Protein AF-A0A2S4VPS2-F1 (afdb_monomer)

pLDDT: mean 70.49, std 21.54, range [21.67, 96.06]

Sequence (322 aa):
MAGIQSSHPAHWEYIGEGAANLIAAYTRETQSLTHILSHLIDPKYLLEYTQVDLEDSIEWIKELAAHIEPHRPDSKRTGFSIDVHAKHAIIMDNLTYHPPHQEVISIEIKPKWANLPSRLELLDPITREIKKEYCRTCVYRAIRSKSNSKEYYTSANRFCALQLFDTSDHLRHALDRLVSEWQGSSSSSGGHVHNNLKIFHRGGVVDPSSVQIDPKLIDVMGQVLDQSNVLQTIKEIQSKLDPIDIEGLFKEFNQPPNTNKQEEDLFSSPIDLNELKDILPYLNGKEYIIIEPNPASSDPVFIIKLRLSIWISNLFIDYTNT

Mean predicted aligned error: 12.71 Å

InterPro domains:
  IPR009286 Inositol-pentakisphosphate 2-kinase [PF06090] (33-261)
  IPR009286 Inositol-pentakisphosphate 2-kinase [PTHR14456] (4-255)
  IPR043001 Inositol-pentakisphosphate 2-kinase, N-terminal lobe [G3DSA:3.30.200.110] (2-32)
  IPR043001 Inositol-pentakisphosphate 2-kinase, N-terminal lobe [G3DSA:3.30.200.110] (33-104)

Secondary structure (DSSP, 8-state):
---GGGS-GGG-EEEEE-SS-EEEE-SS-------SGGGTS-GGGSPPEEEEE-TT-HHHHHHHHHHHGGGS-HHHHTT----TT-SEEEEE--TT---TT---EEEEE--------S-GGGS-HHHHHHHTTS-HHHHHHHHHHTTS-STTTT-TTS--HHHHTS-HHHHHHHHHHHHHHHHHTTSSS-----TTEEEEETTEEPPTTT----HHHHHHHHHHHHHH-HHHHHHHHHHHH-SSHHHHHHHHHTSPPPSSTTTTTTTTSPPPHHHHHHHHHHHHT------PPP------------------TTS-------

Nearest PDB structures (foldseek):
  4axe-assembly1_A  TM=7.245E-01  e=2.291E-09  Arabidopsis thaliana
  6fl3-assembly1_A  TM=6.801E-01  e=1.208E-08  Arabidopsis thaliana
  6fl3-assembly2_B  TM=6.713E-01  e=2.932E-08  Arabidopsis thaliana
  4axf-assembly1_A  TM=6.980E-01  e=1.635E-07  Arabidopsis thaliana
  4aqk-assembly1_A  TM=7.016E-01  e=1.546E-07  Arabidopsis thaliana

Structure (mmCIF, N/CA/C/O backbone):
data_AF-A0A2S4VPS2-F1
#
_entry.id   AF-A0A2S4VPS2-F1
#
loop_
_atom_site.group_PDB
_atom_site.id
_atom_site.type_symbol
_atom_site.label_atom_id
_atom_site.label_alt_id
_atom_site.label_comp_id
_atom_site.label_asym_id
_atom_site.label_entity_id
_atom_site.label_seq_id
_atom_site.pdbx_PDB_ins_code
_atom_site.Cartn_x
_atom_site.Cartn_y
_atom_site.Cartn_z
_atom_site.occupancy
_atom_site.B_iso_or_equiv
_atom_site.auth_seq_id
_atom_site.auth_comp_id
_atom_site.auth_asym_id
_atom_site.auth_atom_id
_atom_site.pdbx_PDB_model_num
ATOM 1 N N . MET A 1 1 ? 29.730 -12.810 -6.908 1.00 32.47 1 MET A N 1
ATOM 2 C CA . MET A 1 1 ? 28.534 -11.955 -7.031 1.00 32.47 1 MET A CA 1
ATOM 3 C C . MET A 1 1 ? 28.753 -11.042 -8.223 1.00 32.47 1 MET A C 1
ATOM 5 O O . MET A 1 1 ? 29.719 -10.296 -8.203 1.00 32.47 1 MET A O 1
ATOM 9 N N . ALA A 1 2 ? 27.963 -11.168 -9.291 1.00 34.22 2 ALA A N 1
ATOM 10 C CA . ALA A 1 2 ? 28.020 -10.213 -10.397 1.00 34.22 2 ALA A CA 1
ATOM 11 C C . ALA A 1 2 ? 27.275 -8.946 -9.951 1.00 34.22 2 ALA A C 1
ATOM 13 O O . ALA A 1 2 ? 26.080 -9.017 -9.677 1.00 34.22 2 ALA A O 1
ATOM 14 N N . GLY A 1 3 ? 27.989 -7.831 -9.790 1.00 47.66 3 GLY A N 1
ATOM 15 C CA . GLY A 1 3 ? 27.395 -6.552 -9.395 1.00 47.66 3 GLY A CA 1
ATOM 16 C C . GLY A 1 3 ? 26.412 -6.023 -10.445 1.00 47.66 3 GLY A C 1
ATOM 17 O O . GLY A 1 3 ? 26.491 -6.384 -11.627 1.00 47.66 3 GLY A O 1
ATOM 18 N N . ILE A 1 4 ? 25.505 -5.134 -10.021 1.00 54.28 4 ILE A N 1
ATOM 19 C CA . ILE A 1 4 ? 24.510 -4.467 -10.885 1.00 54.28 4 ILE A CA 1
ATOM 20 C C . ILE A 1 4 ? 25.150 -3.754 -12.092 1.00 54.28 4 ILE A C 1
ATOM 22 O O . ILE A 1 4 ? 24.520 -3.630 -13.140 1.00 54.28 4 ILE A O 1
ATOM 26 N N . GLN A 1 5 ? 26.435 -3.401 -11.980 1.00 49.78 5 GLN A N 1
ATOM 27 C CA . GLN A 1 5 ? 27.297 -2.837 -13.027 1.00 49.78 5 GLN A CA 1
ATOM 28 C C . GLN A 1 5 ? 27.376 -3.680 -14.306 1.00 49.78 5 GLN A C 1
ATOM 30 O O . GLN A 1 5 ? 27.710 -3.169 -15.369 1.00 49.78 5 GLN A O 1
ATOM 35 N N . SER A 1 6 ? 27.085 -4.981 -14.221 1.00 51.12 6 SER A N 1
ATOM 36 C CA . SER A 1 6 ? 27.021 -5.862 -15.393 1.00 51.12 6 SER A CA 1
ATOM 37 C C . SER A 1 6 ? 25.741 -5.683 -16.224 1.00 51.12 6 SER A C 1
ATOM 39 O O . SER A 1 6 ? 25.655 -6.201 -17.339 1.00 51.12 6 SER A O 1
ATOM 41 N N . SER A 1 7 ? 24.747 -4.957 -15.702 1.00 56.06 7 SER A N 1
ATOM 42 C CA . SER A 1 7 ? 23.522 -4.594 -16.414 1.00 56.06 7 SER A CA 1
ATOM 43 C C . SER A 1 7 ? 23.664 -3.226 -17.081 1.00 56.06 7 SER A C 1
ATOM 45 O O . SER A 1 7 ? 24.173 -2.284 -16.483 1.00 56.06 7 SER A O 1
ATOM 47 N N . HIS A 1 8 ? 23.205 -3.091 -18.323 1.00 63.28 8 HIS A N 1
ATOM 48 C CA . HIS A 1 8 ? 23.204 -1.803 -19.016 1.00 63.28 8 HIS A CA 1
ATOM 49 C C . HIS A 1 8 ? 21.989 -0.963 -18.567 1.00 63.28 8 HIS A C 1
ATOM 51 O O . HIS A 1 8 ? 20.891 -1.522 -18.519 1.00 63.28 8 HIS A O 1
ATOM 57 N N . PRO A 1 9 ? 22.115 0.353 -18.290 1.00 59.25 9 PRO A N 1
ATOM 58 C CA . PRO A 1 9 ? 20.990 1.200 -17.863 1.00 59.25 9 PRO A CA 1
ATOM 59 C C . PRO A 1 9 ? 19.780 1.165 -18.807 1.00 59.25 9 PRO A C 1
ATOM 61 O O . PRO A 1 9 ? 18.645 1.143 -18.354 1.00 59.25 9 PRO A O 1
ATOM 64 N N . ALA A 1 10 ? 20.014 1.052 -20.118 1.00 62.22 10 ALA A N 1
ATOM 65 C CA . ALA A 1 10 ? 18.953 0.906 -21.127 1.00 62.22 10 ALA A CA 1
ATOM 66 C C . ALA A 1 10 ? 18.122 -0.393 -21.019 1.00 62.22 10 ALA A C 1
ATOM 68 O O . ALA A 1 10 ? 17.172 -0.573 -21.772 1.00 62.22 10 ALA A O 1
ATOM 69 N N . HIS A 1 11 ? 18.491 -1.325 -20.137 1.00 53.66 11 HIS A N 1
ATOM 70 C CA . HIS A 1 11 ? 17.700 -2.524 -19.839 1.00 53.66 11 HIS A CA 1
ATOM 71 C C . HIS A 1 11 ? 16.706 -2.309 -18.686 1.00 53.66 11 HIS A C 1
ATOM 73 O O . HIS A 1 11 ? 16.046 -3.266 -18.278 1.00 53.66 11 HIS A O 1
ATOM 79 N N . TRP A 1 12 ? 16.644 -1.098 -18.127 1.00 61.12 12 TRP A N 1
ATOM 80 C CA . TRP A 1 12 ? 15.778 -0.744 -17.011 1.00 61.12 12 TRP A CA 1
ATOM 81 C C . TRP A 1 12 ? 14.691 0.223 -17.468 1.00 61.12 12 TRP A C 1
ATOM 83 O O . TRP A 1 12 ? 14.982 1.286 -18.013 1.00 61.12 12 TRP A O 1
ATOM 93 N N . GLU A 1 13 ? 13.435 -0.128 -17.208 1.00 62.97 13 GLU A N 1
ATOM 94 C CA . GLU A 1 13 ? 12.279 0.681 -17.603 1.00 62.97 13 GLU A CA 1
ATOM 95 C C . GLU A 1 13 ? 11.582 1.273 -16.377 1.00 62.97 13 GLU A C 1
ATOM 97 O O . GLU A 1 13 ? 11.391 0.595 -15.366 1.00 62.97 13 GLU A O 1
ATOM 102 N N . TYR A 1 14 ? 11.180 2.542 -16.457 1.00 67.62 14 TYR A N 1
ATOM 103 C CA . TYR A 1 14 ? 10.422 3.200 -15.393 1.00 67.62 14 TYR A CA 1
ATOM 104 C C . TYR A 1 14 ? 9.026 2.579 -15.241 1.00 67.62 14 TYR A C 1
ATOM 106 O O . TYR A 1 14 ? 8.266 2.515 -16.204 1.00 67.62 14 TYR A O 1
ATOM 114 N N . ILE A 1 15 ? 8.665 2.185 -14.015 1.00 66.94 15 ILE A N 1
ATOM 115 C CA . ILE A 1 15 ? 7.340 1.623 -13.693 1.00 66.94 15 ILE A CA 1
ATOM 116 C C . ILE A 1 15 ? 6.488 2.616 -12.896 1.00 66.94 15 ILE A C 1
ATOM 118 O O . ILE A 1 15 ? 5.277 2.728 -13.101 1.00 66.94 15 ILE A O 1
ATOM 122 N N . GLY A 1 16 ? 7.100 3.349 -11.964 1.00 57.00 16 GLY A N 1
ATOM 123 C CA . GLY A 1 16 ? 6.400 4.338 -11.153 1.00 57.00 16 GLY A CA 1
ATOM 124 C C . GLY A 1 16 ? 7.203 4.797 -9.944 1.00 57.00 16 GLY A C 1
ATOM 125 O O . GLY A 1 16 ? 8.232 4.224 -9.601 1.00 57.00 16 GLY A O 1
ATOM 126 N N . GLU A 1 17 ? 6.709 5.823 -9.254 1.00 53.66 17 GLU A N 1
ATOM 127 C CA . GLU A 1 17 ? 7.351 6.321 -8.036 1.00 53.66 17 GLU A CA 1
ATOM 128 C C . GLU A 1 17 ? 6.351 6.776 -6.963 1.00 53.66 17 GLU A C 1
ATOM 130 O O . GLU A 1 17 ? 5.265 7.303 -7.237 1.00 53.66 17 GLU A O 1
ATOM 135 N N . GLY A 1 18 ? 6.739 6.547 -5.708 1.00 57.06 18 GLY A N 1
ATOM 136 C CA . GLY A 1 18 ? 6.089 7.060 -4.510 1.00 57.06 18 GLY A CA 1
ATOM 137 C C . GLY A 1 18 ? 6.628 8.435 -4.114 1.00 57.06 18 GLY A C 1
ATOM 138 O O . GLY A 1 18 ? 7.097 9.207 -4.944 1.00 57.06 18 GLY A O 1
ATOM 139 N N . ALA A 1 19 ? 6.504 8.794 -2.836 1.00 45.44 19 ALA A N 1
ATOM 140 C CA . ALA A 1 19 ? 7.197 9.970 -2.294 1.00 45.44 19 ALA A CA 1
ATOM 141 C C . ALA A 1 19 ? 8.643 9.648 -1.879 1.00 45.44 19 ALA A C 1
ATOM 143 O O . ALA A 1 19 ? 9.482 10.533 -1.907 1.00 45.44 19 ALA A O 1
ATOM 144 N N . ALA A 1 20 ? 8.910 8.392 -1.511 1.00 40.78 20 ALA A N 1
ATOM 145 C CA . ALA A 1 20 ? 10.198 7.961 -0.972 1.00 40.78 20 ALA A CA 1
ATOM 146 C C . ALA A 1 20 ? 11.022 7.100 -1.943 1.00 40.78 20 ALA A C 1
ATOM 148 O O . ALA A 1 20 ? 12.232 7.038 -1.804 1.00 40.78 20 ALA A O 1
ATOM 149 N N . ASN A 1 21 ? 10.383 6.428 -2.908 1.00 57.19 21 ASN A N 1
ATOM 150 C CA . ASN A 1 21 ? 11.043 5.428 -3.752 1.00 57.19 21 ASN A CA 1
ATOM 151 C C . ASN A 1 21 ? 10.630 5.565 -5.217 1.00 57.19 21 ASN A C 1
ATOM 153 O O . ASN A 1 21 ? 9.452 5.805 -5.506 1.00 57.19 21 ASN A O 1
ATOM 157 N N . LEU A 1 22 ? 11.587 5.327 -6.113 1.00 74.69 22 LEU A N 1
ATOM 158 C CA . LEU A 1 22 ? 11.387 5.131 -7.546 1.00 74.69 22 LEU A CA 1
ATOM 159 C C . LEU A 1 22 ? 11.550 3.645 -7.876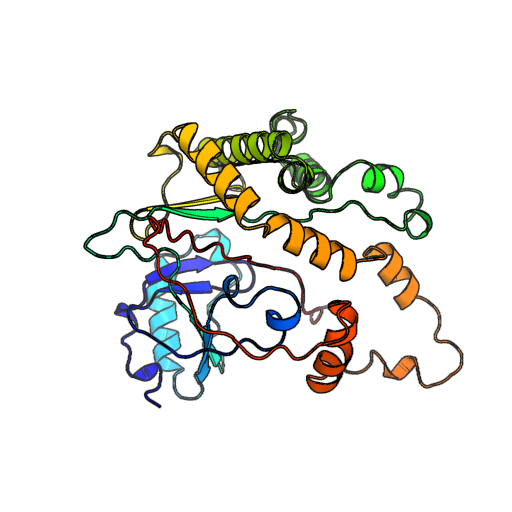 1.00 74.69 22 LEU A C 1
ATOM 161 O O . LEU A 1 22 ? 12.427 2.983 -7.329 1.00 74.69 22 LEU A O 1
ATOM 165 N N . ILE A 1 23 ? 10.694 3.124 -8.753 1.00 70.38 23 ILE A N 1
ATOM 166 C CA . ILE A 1 23 ? 10.692 1.721 -9.167 1.00 70.38 23 ILE A CA 1
ATOM 167 C C . ILE A 1 23 ? 11.002 1.651 -10.660 1.00 70.38 23 ILE A C 1
ATOM 169 O O . ILE A 1 23 ? 10.285 2.232 -11.482 1.00 70.38 23 ILE A O 1
ATOM 173 N N . ALA A 1 24 ? 12.044 0.894 -10.996 1.00 61.41 24 ALA A N 1
ATOM 174 C CA . ALA A 1 24 ? 12.383 0.508 -12.357 1.00 61.41 24 ALA A CA 1
ATOM 175 C C . ALA A 1 24 ? 12.392 -1.025 -12.473 1.00 61.41 24 ALA A C 1
ATOM 177 O O . ALA A 1 24 ? 12.770 -1.714 -11.525 1.00 61.41 24 ALA A O 1
ATOM 178 N N . ALA A 1 25 ? 11.950 -1.561 -13.609 1.00 57.72 25 ALA A N 1
ATOM 179 C CA . ALA A 1 25 ? 11.921 -2.998 -13.871 1.00 57.72 25 ALA A CA 1
ATOM 180 C C . ALA A 1 25 ? 13.155 -3.453 -14.655 1.00 57.72 25 ALA A C 1
ATOM 182 O O . ALA A 1 25 ? 13.597 -2.759 -15.565 1.00 57.72 25 ALA A O 1
ATOM 183 N N . TYR A 1 26 ? 13.647 -4.654 -14.336 1.00 54.25 26 TYR A N 1
ATOM 184 C CA . TYR A 1 26 ? 14.753 -5.343 -15.007 1.00 54.25 26 TYR A CA 1
ATOM 185 C C . TYR A 1 26 ? 14.375 -6.790 -15.338 1.00 54.25 26 TYR A C 1
ATOM 187 O O . TYR A 1 26 ? 13.520 -7.377 -14.679 1.00 54.25 26 TYR A O 1
ATOM 195 N N . THR A 1 27 ? 15.007 -7.391 -16.350 1.00 50.75 27 THR A N 1
ATOM 196 C CA . THR A 1 27 ? 14.570 -8.673 -16.937 1.00 50.75 27 THR A CA 1
ATOM 197 C C . THR A 1 27 ? 15.374 -9.913 -16.502 1.00 50.75 27 THR A C 1
ATOM 199 O O . THR A 1 27 ? 15.492 -10.850 -17.292 1.00 50.75 27 THR A O 1
ATOM 202 N N . ARG A 1 28 ? 15.961 -9.970 -15.293 1.00 42.94 28 ARG A N 1
ATOM 203 C CA . ARG A 1 28 ? 16.664 -11.181 -14.789 1.00 42.94 28 ARG A CA 1
ATOM 204 C C . ARG A 1 28 ? 16.480 -11.424 -13.282 1.00 42.94 28 ARG A C 1
ATOM 206 O O . ARG A 1 28 ? 16.242 -10.482 -12.538 1.00 42.94 28 ARG A O 1
ATOM 213 N N . GLU A 1 29 ? 16.619 -12.692 -12.875 1.00 38.78 29 GLU A N 1
ATOM 214 C CA . GLU A 1 29 ? 16.371 -13.226 -11.519 1.00 38.78 29 GLU A CA 1
ATOM 215 C C . GLU A 1 29 ? 17.431 -12.832 -10.470 1.00 38.78 29 GLU A C 1
ATOM 217 O O . GLU A 1 29 ? 18.622 -12.731 -10.782 1.00 38.78 29 GLU A O 1
ATOM 222 N N . THR A 1 30 ? 17.002 -12.678 -9.210 1.00 38.69 30 THR A N 1
ATOM 223 C CA . THR A 1 30 ? 17.832 -12.324 -8.038 1.00 38.69 30 THR A CA 1
ATOM 224 C C . THR A 1 30 ? 17.353 -13.041 -6.749 1.00 38.69 30 THR A C 1
ATOM 226 O O . THR A 1 30 ? 16.253 -13.582 -6.735 1.00 38.69 30 THR A O 1
ATOM 229 N N . GLN A 1 31 ? 18.168 -13.099 -5.674 1.00 34.41 31 GLN A N 1
ATOM 230 C CA . GLN A 1 31 ? 17.923 -13.877 -4.424 1.00 34.41 31 GLN A CA 1
ATOM 231 C C . GLN A 1 31 ? 17.615 -13.038 -3.157 1.00 34.41 31 GLN A C 1
ATOM 233 O O . GLN A 1 31 ? 18.247 -12.012 -2.933 1.00 34.41 31 GLN A O 1
ATOM 238 N N . SER A 1 32 ? 16.700 -13.496 -2.290 1.00 42.06 32 SER A N 1
ATOM 239 C CA . SER A 1 32 ? 15.933 -12.663 -1.335 1.00 42.06 32 SER A CA 1
ATOM 240 C C . SER A 1 32 ? 16.499 -12.428 0.090 1.00 42.06 32 SER A C 1
ATOM 242 O O . SER A 1 32 ? 17.147 -13.298 0.669 1.00 42.06 32 SER A O 1
ATOM 244 N N . LEU A 1 33 ? 16.125 -11.293 0.704 1.00 44.59 33 LEU A N 1
ATOM 245 C CA . LEU A 1 33 ? 16.120 -10.965 2.137 1.00 44.59 33 LEU A CA 1
ATOM 246 C C . LEU A 1 33 ? 14.682 -10.639 2.585 1.00 44.59 33 LEU A C 1
ATOM 248 O O . LEU A 1 33 ? 14.037 -9.765 2.014 1.00 44.59 33 LEU A O 1
ATOM 252 N N . THR A 1 34 ? 14.159 -11.281 3.638 1.00 53.25 34 THR A N 1
ATOM 253 C CA . THR A 1 34 ? 12.837 -10.926 4.209 1.00 53.25 34 THR A CA 1
ATOM 254 C C . THR A 1 34 ? 12.735 -11.295 5.697 1.00 53.25 34 THR A C 1
ATOM 256 O O . THR A 1 34 ? 12.172 -12.329 6.050 1.00 53.25 34 THR A O 1
ATOM 259 N N . HIS A 1 35 ? 13.290 -10.482 6.607 1.00 61.62 35 HIS A N 1
ATOM 260 C CA . HIS A 1 35 ? 13.454 -10.919 8.007 1.00 61.62 35 HIS A CA 1
ATOM 261 C C . HIS A 1 35 ? 12.401 -10.407 9.008 1.00 61.62 35 HIS A C 1
ATOM 263 O O . HIS A 1 35 ? 12.140 -11.093 9.983 1.00 61.62 35 HIS A O 1
ATOM 269 N N . ILE A 1 36 ? 11.782 -9.236 8.821 1.00 60.66 36 ILE A N 1
ATOM 270 C CA . ILE A 1 36 ? 10.856 -8.669 9.833 1.00 60.66 36 ILE A CA 1
ATOM 271 C C . ILE A 1 36 ? 9.396 -8.912 9.451 1.00 60.66 36 ILE A C 1
ATOM 273 O O . ILE A 1 36 ? 8.632 -9.481 10.225 1.00 60.66 36 ILE A O 1
ATOM 277 N N . LEU A 1 37 ? 9.013 -8.547 8.224 1.00 65.94 37 LEU A N 1
ATOM 278 C CA . LEU A 1 37 ? 7.631 -8.693 7.758 1.00 65.94 37 LEU A CA 1
ATOM 279 C C . LEU A 1 37 ? 7.173 -10.155 7.695 1.00 65.94 37 LEU A C 1
ATOM 281 O O . LEU A 1 37 ? 5.988 -10.406 7.874 1.00 65.94 37 LEU A O 1
ATOM 285 N N . SER A 1 38 ? 8.091 -11.109 7.513 1.00 73.19 38 SER A N 1
ATOM 286 C CA . SER A 1 38 ? 7.811 -12.556 7.514 1.00 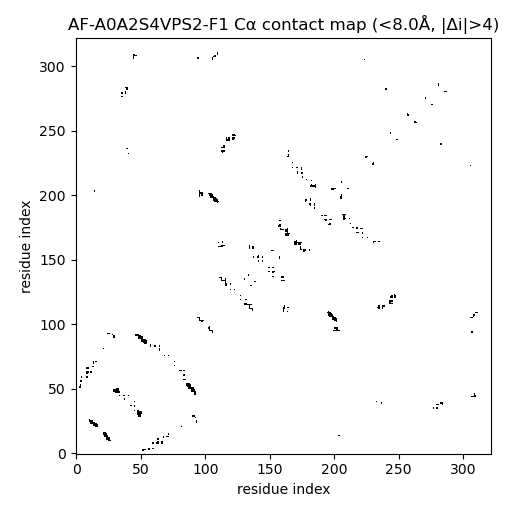73.19 38 SER A CA 1
ATOM 287 C C . SER A 1 38 ? 7.322 -13.088 8.858 1.00 73.19 38 SER A C 1
ATOM 289 O O . SER A 1 38 ? 6.693 -14.142 8.907 1.00 73.19 38 SER A O 1
ATOM 291 N N . HIS A 1 39 ? 7.557 -12.347 9.944 1.00 71.00 39 HIS A N 1
ATOM 292 C CA . HIS A 1 39 ? 6.996 -12.665 11.252 1.00 71.00 39 HIS A CA 1
ATOM 293 C C . HIS A 1 39 ? 5.554 -12.167 11.395 1.00 71.00 39 HIS A C 1
ATOM 295 O O . HIS A 1 39 ? 4.837 -12.669 12.247 1.00 71.00 39 HIS A O 1
ATOM 301 N N . LEU A 1 40 ? 5.110 -11.203 10.583 1.00 69.31 40 LEU A N 1
ATOM 302 C CA . LEU A 1 40 ? 3.771 -10.602 10.677 1.00 69.31 40 LEU A CA 1
ATOM 303 C C . LEU A 1 40 ? 2.837 -11.070 9.555 1.00 69.31 40 LEU A C 1
ATOM 305 O O . LEU A 1 40 ? 1.626 -11.151 9.739 1.00 69.31 40 LEU A O 1
ATOM 309 N N . ILE A 1 41 ? 3.398 -11.363 8.387 1.00 76.12 41 ILE A N 1
ATOM 310 C CA . ILE A 1 41 ? 2.695 -11.714 7.159 1.00 76.12 41 ILE A CA 1
ATOM 311 C C . ILE A 1 41 ? 3.267 -13.044 6.673 1.00 76.12 41 ILE A C 1
ATOM 313 O O . ILE A 1 41 ? 4.483 -13.226 6.658 1.00 76.12 41 ILE A O 1
ATOM 317 N N . ASP A 1 42 ? 2.388 -13.961 6.258 1.00 80.75 42 ASP A N 1
ATOM 318 C CA . ASP A 1 42 ? 2.790 -15.227 5.638 1.00 80.75 42 ASP A CA 1
ATOM 319 C C . ASP A 1 42 ? 3.786 -14.945 4.493 1.00 80.75 42 ASP A C 1
ATOM 321 O O . ASP A 1 42 ? 3.442 -14.180 3.582 1.00 80.75 42 ASP A O 1
ATOM 325 N N . PRO A 1 43 ? 5.000 -15.532 4.516 1.00 80.31 43 PRO A N 1
ATOM 326 C CA . PRO A 1 43 ? 6.030 -15.282 3.512 1.00 80.31 43 PRO A CA 1
ATOM 327 C C . PRO A 1 43 ? 5.555 -15.425 2.064 1.00 80.31 43 PRO A C 1
ATOM 329 O O . PRO A 1 43 ? 6.066 -14.724 1.198 1.00 80.31 43 PRO A O 1
ATOM 332 N N . LYS A 1 44 ? 4.533 -16.248 1.787 1.00 81.62 44 LYS A N 1
ATOM 333 C CA . LYS A 1 44 ? 3.966 -16.388 0.432 1.00 81.62 44 LYS A CA 1
ATOM 334 C C . LYS A 1 44 ? 3.346 -15.098 -0.129 1.00 81.62 44 LYS A C 1
ATOM 336 O O . LYS A 1 44 ? 3.146 -14.997 -1.337 1.00 81.62 44 LYS A O 1
ATOM 341 N N . TYR A 1 45 ? 2.989 -14.149 0.738 1.00 79.25 45 TYR A N 1
ATOM 342 C CA . TYR A 1 45 ? 2.452 -12.834 0.370 1.00 79.25 45 TYR A CA 1
ATOM 343 C C . TYR A 1 45 ? 3.513 -11.734 0.377 1.00 79.25 45 TYR A C 1
ATOM 345 O O . TYR A 1 45 ? 3.207 -10.582 0.061 1.00 79.25 45 TYR A O 1
ATOM 353 N N . LEU A 1 46 ? 4.745 -12.065 0.760 1.00 77.56 46 LEU A N 1
ATOM 354 C CA . LEU A 1 46 ? 5.844 -11.121 0.774 1.00 77.56 46 LEU A CA 1
ATOM 355 C C . LEU A 1 46 ? 6.591 -11.166 -0.548 1.00 77.56 46 LEU A C 1
ATOM 357 O O . LEU A 1 46 ? 6.819 -12.217 -1.141 1.00 77.56 46 LEU A O 1
ATOM 361 N N . LEU A 1 47 ? 6.955 -9.974 -1.005 1.00 75.81 47 LEU A N 1
ATOM 362 C CA . LEU A 1 47 ? 7.865 -9.815 -2.119 1.00 75.81 47 LEU A CA 1
ATOM 363 C C . LEU A 1 47 ? 9.249 -10.268 -1.685 1.00 75.81 47 LEU A C 1
ATOM 365 O O . LEU A 1 47 ? 9.803 -9.761 -0.708 1.00 75.81 47 LEU A O 1
ATOM 369 N N . GLU A 1 48 ? 9.806 -11.184 -2.458 1.00 73.81 48 GLU A N 1
ATOM 370 C CA . GLU A 1 48 ? 11.218 -11.489 -2.389 1.00 73.81 48 GLU A CA 1
ATOM 371 C C . GLU A 1 48 ? 12.022 -10.342 -3.001 1.00 73.81 48 GLU A C 1
ATOM 373 O O . GLU A 1 48 ? 11.678 -9.821 -4.067 1.00 73.81 48 GLU A O 1
ATOM 378 N N . TYR A 1 49 ? 13.080 -9.925 -2.308 1.00 74.56 49 TYR A N 1
ATOM 379 C CA . TYR A 1 49 ? 13.925 -8.837 -2.771 1.00 74.56 49 TYR A CA 1
ATOM 380 C C . TYR A 1 49 ? 15.383 -9.008 -2.363 1.00 74.56 49 TYR A C 1
ATOM 382 O O . TYR A 1 49 ? 15.699 -9.461 -1.270 1.00 74.56 49 TYR A O 1
ATOM 390 N N . THR A 1 50 ? 16.287 -8.585 -3.229 1.00 74.25 50 THR A N 1
ATOM 391 C CA . THR A 1 50 ? 17.733 -8.632 -3.048 1.00 74.25 50 THR A CA 1
ATOM 392 C C . THR A 1 50 ? 18.253 -7.232 -2.809 1.00 74.25 50 THR A C 1
ATOM 394 O O . THR A 1 50 ? 18.065 -6.357 -3.651 1.00 74.25 50 THR A O 1
ATOM 397 N N . GLN A 1 51 ? 18.952 -7.014 -1.699 1.00 75.00 51 GLN A N 1
ATOM 398 C CA . GLN A 1 51 ? 19.760 -5.809 -1.561 1.00 75.00 51 GLN A CA 1
ATOM 399 C C . GLN A 1 51 ? 21.039 -5.977 -2.382 1.00 75.00 51 GLN A C 1
ATOM 401 O O . GLN A 1 51 ? 21.726 -6.992 -2.265 1.00 75.00 51 GLN A O 1
ATOM 406 N N . VAL A 1 52 ? 21.356 -4.986 -3.207 1.00 77.50 52 VAL A N 1
ATOM 407 C CA . VAL A 1 52 ? 22.590 -4.939 -3.991 1.00 77.50 52 VAL A CA 1
ATOM 408 C C . VAL A 1 52 ? 23.415 -3.731 -3.592 1.00 77.50 52 VAL A C 1
ATOM 410 O O . VAL A 1 52 ? 22.870 -2.667 -3.303 1.00 77.50 52 VAL A O 1
ATOM 413 N N . ASP A 1 53 ? 24.727 -3.923 -3.571 1.00 79.75 53 ASP A N 1
ATOM 414 C CA . ASP A 1 53 ? 25.701 -2.875 -3.299 1.00 79.75 53 ASP A CA 1
ATOM 415 C C . ASP A 1 53 ? 25.885 -1.976 -4.530 1.00 79.75 53 ASP A C 1
ATOM 417 O O . ASP A 1 53 ? 25.916 -2.454 -5.672 1.00 79.75 53 ASP A O 1
ATOM 421 N N . LEU A 1 54 ? 25.974 -0.673 -4.284 1.00 79.00 54 LEU A N 1
ATOM 422 C CA . LEU A 1 54 ? 26.143 0.379 -5.275 1.00 79.00 54 LEU A CA 1
ATOM 423 C C . LEU A 1 54 ? 27.433 1.191 -5.088 1.00 79.00 54 LEU A C 1
ATOM 425 O O . LEU A 1 54 ? 27.633 2.130 -5.856 1.00 79.00 54 LEU A O 1
ATOM 429 N N . GLU A 1 55 ? 28.301 0.857 -4.127 1.00 79.44 55 GLU A N 1
ATOM 430 C CA . GLU A 1 55 ? 29.478 1.657 -3.742 1.00 79.44 55 GLU A CA 1
ATOM 431 C C . GLU A 1 55 ? 30.354 2.061 -4.944 1.00 79.44 55 GLU A C 1
ATOM 433 O O . GLU A 1 55 ? 30.727 3.226 -5.080 1.00 79.44 55 GLU A O 1
ATOM 438 N N . ASP A 1 56 ? 30.555 1.146 -5.894 1.00 84.75 56 ASP A N 1
ATOM 439 C CA . ASP A 1 56 ? 31.347 1.386 -7.107 1.00 84.75 56 ASP A CA 1
ATOM 440 C C . ASP A 1 56 ? 30.502 1.773 -8.347 1.00 84.75 56 ASP A C 1
ATOM 442 O O . ASP A 1 56 ? 30.996 1.773 -9.474 1.00 84.75 56 ASP A O 1
ATOM 446 N N . SER A 1 57 ? 29.202 2.058 -8.196 1.00 83.75 57 SER A N 1
ATOM 447 C CA . SER A 1 57 ? 28.234 2.175 -9.310 1.00 83.75 57 SER A CA 1
ATOM 448 C C . SER A 1 57 ? 27.756 3.603 -9.603 1.00 83.75 57 SER A C 1
ATOM 450 O O . SER A 1 57 ? 26.786 3.783 -10.336 1.00 83.75 57 SER A O 1
ATOM 452 N N . ILE A 1 58 ? 28.422 4.634 -9.076 1.00 87.31 58 ILE A N 1
ATOM 453 C CA . ILE A 1 58 ? 27.967 6.034 -9.177 1.00 87.31 58 ILE A CA 1
ATOM 454 C C . ILE A 1 58 ? 27.691 6.507 -10.615 1.00 87.31 58 ILE A C 1
ATOM 456 O O . ILE A 1 58 ? 26.656 7.121 -10.871 1.00 87.31 58 ILE A O 1
ATOM 460 N N . GLU A 1 59 ? 28.580 6.209 -11.569 1.00 91.50 59 GLU A N 1
ATOM 461 C CA . GLU A 1 59 ? 28.398 6.630 -12.967 1.00 91.50 59 GLU A CA 1
ATOM 462 C C . GLU A 1 59 ? 27.224 5.897 -13.623 1.00 91.50 59 GLU A C 1
ATOM 464 O O . GLU A 1 59 ? 26.411 6.515 -14.305 1.00 91.50 59 GLU A O 1
ATOM 469 N N . TRP A 1 60 ? 27.051 4.612 -13.310 1.00 87.75 60 TRP A N 1
ATOM 470 C CA . TRP A 1 60 ? 25.896 3.838 -13.756 1.00 87.75 60 TRP A CA 1
ATOM 471 C C . TRP A 1 60 ? 24.575 4.415 -13.218 1.00 87.75 60 TRP A C 1
ATOM 473 O O . TRP A 1 60 ? 23.603 4.526 -13.965 1.00 87.75 60 TRP A O 1
ATOM 483 N N . ILE A 1 61 ? 24.529 4.850 -11.950 1.00 85.00 61 ILE A N 1
ATOM 484 C CA . ILE A 1 61 ? 23.320 5.459 -11.365 1.00 85.00 61 ILE A CA 1
ATOM 485 C C . ILE A 1 61 ? 23.020 6.809 -12.022 1.00 85.00 61 ILE A C 1
ATOM 487 O O . ILE A 1 61 ? 21.857 7.119 -12.276 1.00 85.00 61 ILE A O 1
ATOM 491 N N . LYS A 1 62 ? 24.045 7.612 -12.336 1.00 87.81 62 LYS A N 1
ATOM 492 C CA . LYS A 1 62 ? 23.868 8.873 -13.076 1.00 87.81 62 LYS A CA 1
ATOM 493 C C . LYS A 1 62 ? 23.286 8.632 -14.467 1.00 87.81 62 LYS A C 1
ATOM 495 O O . LYS A 1 62 ? 22.365 9.342 -14.865 1.00 87.81 62 LYS A O 1
ATOM 500 N N . GLU A 1 63 ? 23.791 7.632 -15.186 1.00 88.12 63 GLU A N 1
ATOM 501 C CA . GLU A 1 63 ? 23.264 7.245 -16.498 1.00 88.12 63 GLU A CA 1
ATOM 502 C C . GLU A 1 63 ? 21.812 6.768 -16.401 1.00 88.12 63 GLU A C 1
ATOM 504 O O . GLU A 1 63 ? 20.965 7.205 -17.183 1.00 88.12 63 GLU A O 1
ATOM 509 N N . LEU A 1 64 ? 21.497 5.938 -15.402 1.00 84.69 64 LEU A N 1
ATOM 510 C CA . LEU A 1 64 ? 20.130 5.498 -15.127 1.00 84.69 64 LEU A CA 1
ATOM 511 C C . LEU A 1 64 ? 19.207 6.685 -14.819 1.00 84.69 64 LEU A C 1
ATOM 513 O O . LEU A 1 64 ? 18.112 6.778 -15.374 1.00 84.69 64 LEU A O 1
ATOM 517 N N . ALA A 1 65 ? 19.647 7.616 -13.971 1.00 85.62 65 ALA A N 1
ATOM 518 C CA . ALA A 1 65 ? 18.885 8.810 -13.630 1.00 85.62 65 ALA A CA 1
ATOM 519 C C . ALA A 1 65 ? 18.599 9.668 -14.865 1.00 85.62 65 ALA A C 1
ATOM 521 O O . ALA A 1 65 ? 17.448 10.033 -15.096 1.00 85.62 65 ALA A O 1
ATOM 522 N N . ALA A 1 66 ? 19.608 9.915 -15.703 1.00 88.44 66 ALA A N 1
ATOM 523 C CA . ALA A 1 66 ? 19.437 10.651 -16.951 1.00 88.44 66 ALA A CA 1
ATOM 524 C C . ALA A 1 66 ? 18.481 9.941 -17.927 1.00 88.44 66 ALA A C 1
ATOM 526 O O . ALA A 1 66 ? 17.694 10.601 -18.603 1.00 88.44 66 ALA A O 1
ATOM 527 N N . HIS A 1 67 ? 18.520 8.606 -17.984 1.00 86.81 67 HIS A N 1
ATOM 528 C CA . HIS A 1 67 ? 17.635 7.806 -18.831 1.00 86.81 67 HIS A CA 1
ATOM 529 C C . HIS A 1 67 ? 16.169 7.834 -18.362 1.00 86.81 67 HIS A C 1
ATOM 531 O O . HIS A 1 67 ? 15.246 7.902 -19.177 1.00 86.81 67 HIS A O 1
ATOM 537 N N . ILE A 1 68 ? 15.942 7.802 -17.046 1.00 85.88 68 ILE A N 1
ATOM 538 C CA . ILE A 1 68 ? 14.601 7.753 -16.451 1.00 85.88 68 ILE A CA 1
ATOM 539 C C . ILE A 1 68 ? 13.944 9.136 -16.391 1.00 85.88 68 ILE A C 1
ATOM 541 O O . ILE A 1 68 ? 12.726 9.231 -16.544 1.00 85.88 68 ILE A O 1
ATOM 545 N N . GLU A 1 69 ? 14.713 10.210 -16.207 1.00 87.12 69 GLU A N 1
ATOM 546 C CA . GLU A 1 69 ? 14.184 11.561 -15.974 1.00 87.12 69 GLU A CA 1
ATOM 547 C C . GLU A 1 69 ? 13.111 12.009 -16.996 1.00 87.12 69 GLU A C 1
ATOM 549 O O . GLU A 1 69 ? 12.059 12.496 -16.560 1.00 87.12 69 GLU A O 1
ATOM 554 N N . PRO A 1 70 ? 13.258 11.778 -18.323 1.00 89.06 70 PRO A N 1
ATOM 555 C CA . PRO A 1 70 ? 12.246 12.130 -19.328 1.00 89.06 70 PRO A CA 1
ATOM 556 C C . PRO A 1 70 ? 10.900 11.400 -19.185 1.00 89.06 70 PRO A C 1
ATOM 558 O O . PRO A 1 70 ? 9.893 11.887 -19.699 1.00 89.06 70 PRO A O 1
ATOM 561 N N . HIS A 1 71 ? 10.856 10.290 -18.447 1.00 84.06 71 HIS A N 1
ATOM 562 C CA . HIS A 1 71 ? 9.659 9.470 -18.236 1.00 84.06 71 HIS A CA 1
ATOM 563 C C . HIS A 1 71 ? 8.939 9.777 -16.913 1.00 84.06 71 HIS A C 1
ATOM 565 O O . HIS A 1 71 ? 7.803 9.346 -16.710 1.00 84.06 71 HIS A O 1
ATOM 571 N N . ARG A 1 72 ? 9.573 10.533 -16.006 1.00 81.62 72 ARG A N 1
ATOM 572 C CA . ARG A 1 72 ? 8.981 10.898 -14.712 1.00 81.62 72 ARG A CA 1
ATOM 573 C C . ARG A 1 72 ? 7.863 11.939 -14.875 1.00 81.62 72 ARG A C 1
ATOM 575 O O . ARG A 1 72 ? 8.019 12.870 -15.667 1.00 81.62 72 ARG A O 1
ATOM 582 N N . PRO A 1 73 ? 6.765 11.857 -14.100 1.00 81.38 73 PRO A N 1
ATOM 583 C CA . PRO A 1 73 ? 5.738 12.897 -14.083 1.00 81.38 73 PRO A CA 1
ATOM 584 C C . PRO A 1 73 ? 6.301 14.253 -13.637 1.00 81.38 73 PRO A C 1
ATOM 586 O O . PRO A 1 73 ? 7.070 14.316 -12.679 1.00 81.38 73 PRO A O 1
ATOM 589 N N . ASP A 1 74 ? 5.847 15.354 -14.240 1.00 79.81 74 ASP A N 1
ATOM 590 C CA . ASP A 1 74 ? 6.372 16.701 -13.944 1.00 79.81 74 ASP A CA 1
ATOM 591 C C . ASP A 1 74 ? 6.302 17.073 -12.455 1.00 79.81 74 ASP A C 1
ATOM 593 O O . ASP A 1 74 ? 7.253 17.622 -11.902 1.00 79.81 74 ASP A O 1
ATOM 597 N N . SER A 1 75 ? 5.217 16.692 -11.771 1.00 76.69 75 SER A N 1
ATOM 598 C CA . SER A 1 75 ? 5.036 16.938 -10.329 1.00 76.69 75 SER A CA 1
ATOM 599 C C . SER A 1 75 ? 6.057 16.224 -9.436 1.00 76.69 75 SER A C 1
ATOM 601 O O . SER A 1 75 ? 6.177 16.554 -8.257 1.00 76.69 75 SER A O 1
ATOM 603 N N . LYS A 1 76 ? 6.771 15.232 -9.975 1.00 75.00 76 LYS A N 1
ATOM 604 C CA . LYS A 1 76 ? 7.812 14.467 -9.283 1.00 75.00 76 LYS A CA 1
ATOM 605 C C . LYS A 1 76 ? 9.219 14.958 -9.588 1.00 75.00 76 LYS A C 1
ATOM 607 O O . LYS A 1 76 ? 10.094 14.807 -8.741 1.00 75.00 76 LYS A O 1
ATOM 612 N N . ARG A 1 77 ? 9.425 15.594 -10.743 1.00 81.38 77 ARG A N 1
ATOM 613 C CA . ARG A 1 77 ? 10.700 16.235 -11.100 1.00 81.38 77 ARG A CA 1
ATOM 614 C C . ARG A 1 77 ? 11.006 17.429 -10.200 1.00 81.38 77 ARG A C 1
ATOM 616 O O . ARG A 1 77 ? 12.154 17.696 -9.860 1.00 81.38 77 ARG A O 1
ATOM 623 N N . THR A 1 78 ? 9.971 18.146 -9.768 1.00 72.25 78 THR A N 1
ATOM 624 C CA . THR A 1 78 ? 10.107 19.283 -8.855 1.00 72.25 78 THR A CA 1
ATOM 625 C C . THR A 1 78 ? 10.276 18.806 -7.411 1.00 72.25 78 THR A C 1
ATOM 627 O O . THR A 1 78 ? 9.292 18.505 -6.736 1.00 72.25 78 THR A O 1
ATOM 630 N N . GLY A 1 79 ? 11.520 18.754 -6.930 1.00 67.88 79 GLY A N 1
ATOM 631 C CA . GLY A 1 79 ? 11.851 18.522 -5.516 1.00 67.88 79 GLY A CA 1
ATOM 632 C C . GLY A 1 79 ? 12.344 17.117 -5.162 1.00 67.88 79 GLY A C 1
ATOM 633 O O . GLY A 1 79 ? 12.716 16.904 -4.013 1.00 67.88 79 GLY A O 1
ATOM 634 N N . PHE A 1 80 ? 12.389 16.183 -6.119 1.00 73.44 80 PHE A N 1
ATOM 635 C CA . PHE A 1 80 ? 12.912 14.830 -5.904 1.00 73.44 80 PHE A CA 1
ATOM 636 C C . PHE A 1 80 ? 13.753 14.364 -7.098 1.00 73.44 80 PHE A C 1
ATOM 638 O O . PHE A 1 80 ? 13.341 14.511 -8.252 1.00 73.44 80 PHE A O 1
ATOM 645 N N . SER A 1 81 ? 14.894 13.737 -6.823 1.00 78.94 81 SER A N 1
ATOM 646 C CA . SER A 1 81 ? 15.782 13.116 -7.812 1.00 78.94 81 SER A CA 1
ATOM 647 C C . SER A 1 81 ? 16.225 11.736 -7.333 1.00 78.94 81 SER A C 1
ATOM 649 O O . SER A 1 81 ? 16.139 11.435 -6.143 1.00 78.94 81 SER A O 1
ATOM 651 N N . ILE A 1 82 ? 16.716 10.902 -8.252 1.00 82.44 82 ILE A N 1
ATOM 652 C CA . ILE A 1 82 ? 17.427 9.679 -7.865 1.00 82.44 82 ILE A CA 1
ATOM 653 C C . ILE A 1 82 ? 18.679 10.089 -7.082 1.00 82.44 82 ILE A C 1
ATOM 655 O O . ILE A 1 82 ? 19.447 10.936 -7.545 1.00 82.44 82 ILE A O 1
ATOM 659 N N . ASP A 1 83 ? 18.868 9.509 -5.897 1.00 80.88 83 ASP A N 1
ATOM 660 C CA . ASP A 1 83 ? 20.086 9.699 -5.115 1.00 80.88 83 ASP A CA 1
ATOM 661 C C . ASP A 1 83 ? 21.234 8.911 -5.755 1.00 80.88 83 ASP A C 1
ATOM 663 O O . ASP A 1 83 ? 21.328 7.690 -5.637 1.00 80.88 83 ASP A O 1
ATOM 667 N N . VAL A 1 84 ? 22.111 9.627 -6.456 1.00 86.62 84 VAL A N 1
ATOM 668 C CA . VAL A 1 84 ? 23.281 9.046 -7.128 1.00 86.62 84 VAL A CA 1
ATOM 669 C C . VAL A 1 84 ? 24.359 8.569 -6.151 1.00 86.62 84 VAL A C 1
ATOM 671 O O . VAL A 1 84 ? 25.291 7.888 -6.569 1.00 86.62 84 VAL A O 1
ATOM 674 N N . HIS A 1 85 ? 24.248 8.919 -4.868 1.00 82.69 85 HIS A N 1
ATOM 675 C CA . HIS A 1 85 ? 25.161 8.506 -3.805 1.00 82.69 85 HIS A CA 1
ATOM 676 C C . HIS A 1 85 ? 24.588 7.382 -2.933 1.00 82.69 85 HIS A C 1
ATOM 678 O O . HIS A 1 85 ? 25.209 7.004 -1.934 1.00 82.69 85 HIS A O 1
ATOM 684 N N . ALA A 1 86 ? 23.430 6.830 -3.308 1.00 78.12 86 ALA A N 1
ATOM 685 C CA . ALA A 1 86 ? 22.858 5.679 -2.634 1.00 78.12 86 ALA A CA 1
ATOM 686 C C . ALA A 1 86 ? 23.867 4.523 -2.621 1.00 78.12 86 ALA A C 1
ATOM 688 O O . ALA A 1 86 ? 24.393 4.124 -3.656 1.00 78.12 86 ALA A O 1
ATOM 689 N N . LYS A 1 87 ? 24.123 3.967 -1.432 1.00 78.44 87 LYS A N 1
ATOM 690 C CA . LYS A 1 87 ? 25.056 2.842 -1.247 1.00 78.44 87 LYS A CA 1
ATOM 691 C C . LYS A 1 87 ? 24.446 1.490 -1.593 1.00 78.44 87 LYS A C 1
ATOM 693 O O . LYS A 1 87 ? 25.164 0.522 -1.793 1.00 78.44 87 LYS A O 1
ATOM 698 N N . HIS A 1 88 ? 23.120 1.418 -1.646 1.00 76.38 88 HIS A N 1
ATOM 699 C CA . HIS A 1 88 ? 22.406 0.180 -1.898 1.00 76.38 88 HIS A CA 1
ATOM 700 C C . HIS A 1 88 ? 21.169 0.428 -2.757 1.00 76.38 88 HIS A C 1
ATOM 702 O O . HIS A 1 88 ? 20.531 1.475 -2.649 1.00 76.38 88 HIS A O 1
ATOM 708 N N . ALA A 1 89 ? 20.800 -0.572 -3.551 1.00 79.00 89 ALA A N 1
ATOM 709 C CA . ALA A 1 89 ? 19.497 -0.673 -4.198 1.00 79.00 89 ALA A CA 1
ATOM 710 C C . ALA A 1 89 ? 18.810 -1.979 -3.799 1.00 79.00 89 ALA A C 1
ATOM 712 O O . ALA A 1 89 ? 19.423 -2.887 -3.236 1.00 79.00 89 ALA A O 1
ATOM 713 N N . ILE A 1 90 ? 17.521 -2.067 -4.113 1.00 77.25 90 ILE A N 1
ATOM 714 C CA . ILE A 1 90 ? 16.717 -3.268 -3.922 1.00 77.25 90 ILE A CA 1
ATOM 715 C C . ILE A 1 90 ? 16.254 -3.754 -5.295 1.00 77.25 90 ILE A C 1
ATOM 717 O O . ILE A 1 90 ? 15.618 -3.005 -6.033 1.00 77.25 90 ILE A O 1
ATOM 721 N N . ILE A 1 91 ? 16.550 -5.010 -5.621 1.00 78.38 91 ILE A N 1
ATOM 722 C CA . ILE A 1 91 ? 16.015 -5.712 -6.791 1.00 78.38 91 ILE A CA 1
ATOM 723 C C . ILE A 1 91 ? 14.900 -6.638 -6.316 1.00 78.38 91 ILE A C 1
ATOM 725 O O . ILE A 1 91 ? 15.055 -7.305 -5.301 1.00 78.38 91 ILE A O 1
ATOM 729 N N . MET A 1 92 ? 13.773 -6.681 -7.017 1.00 78.44 92 MET A N 1
ATOM 730 C CA . MET A 1 92 ? 12.630 -7.522 -6.656 1.00 78.44 92 MET A CA 1
ATOM 731 C C . MET A 1 92 ? 11.911 -8.027 -7.905 1.00 78.44 92 MET A C 1
ATOM 733 O O . MET A 1 92 ? 12.090 -7.479 -8.995 1.00 78.44 92 MET A O 1
ATOM 737 N N . ASP A 1 93 ? 11.068 -9.043 -7.730 1.00 81.75 93 ASP A N 1
ATOM 738 C CA . ASP A 1 93 ? 10.221 -9.567 -8.801 1.00 81.75 93 ASP A CA 1
ATOM 739 C C . ASP A 1 93 ? 9.347 -8.466 -9.422 1.00 81.75 93 ASP A C 1
ATOM 741 O O . ASP A 1 93 ? 8.617 -7.753 -8.727 1.00 81.75 93 ASP A O 1
ATOM 745 N N . ASN A 1 94 ? 9.340 -8.381 -10.756 1.00 81.00 94 ASN A N 1
ATOM 746 C CA . ASN A 1 94 ? 8.386 -7.533 -11.459 1.00 81.00 94 ASN A CA 1
ATOM 747 C C . ASN A 1 94 ? 6.990 -8.185 -11.460 1.00 81.00 94 ASN A C 1
ATOM 749 O O . ASN A 1 94 ? 6.706 -9.113 -12.217 1.00 81.00 94 ASN A O 1
ATOM 753 N N . LEU A 1 95 ? 6.092 -7.662 -10.629 1.00 85.56 95 LEU A N 1
ATOM 754 C CA . LEU A 1 95 ? 4.724 -8.167 -10.464 1.00 85.56 95 LEU A CA 1
ATOM 755 C C . LEU A 1 95 ? 3.769 -7.810 -11.601 1.00 85.56 95 LEU A C 1
ATOM 757 O O . LEU A 1 95 ? 2.647 -8.316 -11.649 1.00 85.56 95 LEU A O 1
ATOM 761 N N . THR A 1 96 ? 4.190 -6.924 -12.497 1.00 84.94 96 THR A N 1
ATOM 762 C CA . THR A 1 96 ? 3.435 -6.567 -13.700 1.00 84.94 96 THR A CA 1
ATOM 763 C C . THR A 1 96 ? 3.958 -7.309 -14.928 1.00 84.94 96 THR A C 1
ATOM 765 O O . THR A 1 96 ? 3.405 -7.151 -16.015 1.00 84.94 96 THR A O 1
ATOM 768 N N . TYR A 1 97 ? 4.998 -8.140 -14.764 1.00 81.88 97 TYR A N 1
ATOM 769 C CA . TYR A 1 97 ? 5.609 -8.890 -15.853 1.00 81.88 97 TYR A CA 1
ATOM 770 C C . TYR A 1 97 ? 4.591 -9.760 -16.593 1.00 81.88 97 TYR A C 1
ATOM 772 O O . TYR A 1 97 ? 3.769 -10.454 -15.992 1.00 81.88 97 TYR A O 1
ATOM 780 N N . HIS A 1 98 ? 4.699 -9.749 -17.919 1.00 78.75 98 HIS A N 1
ATOM 781 C CA . HIS A 1 98 ? 3.841 -10.499 -18.818 1.00 78.75 98 HIS A CA 1
ATOM 782 C C . HIS A 1 98 ? 4.627 -11.612 -19.520 1.00 78.75 98 HIS A C 1
ATOM 784 O O . HIS A 1 98 ? 5.445 -11.325 -20.402 1.00 78.75 98 HIS A O 1
ATOM 790 N N . PRO A 1 99 ? 4.379 -12.884 -19.166 1.00 81.69 99 PRO A N 1
ATOM 791 C CA . PRO A 1 99 ? 5.006 -14.017 -19.829 1.00 81.69 99 PRO A CA 1
ATOM 792 C C . PRO A 1 99 ? 4.587 -14.111 -21.312 1.00 81.69 99 PRO A C 1
ATOM 794 O O . PRO A 1 99 ? 3.424 -13.871 -21.628 1.00 81.69 99 PRO A O 1
ATOM 797 N N . PRO A 1 100 ? 5.467 -14.548 -22.236 1.00 78.69 100 PRO A N 1
ATOM 798 C CA . PRO A 1 100 ? 5.177 -14.603 -23.680 1.00 78.69 100 PRO A CA 1
ATOM 799 C C . PRO A 1 100 ? 3.963 -15.449 -24.110 1.00 78.69 100 PRO A C 1
ATOM 801 O O . PRO A 1 100 ? 3.518 -15.343 -25.251 1.00 78.69 100 PRO A O 1
ATOM 804 N N . HIS A 1 101 ? 3.433 -16.302 -23.227 1.00 82.56 101 HIS A N 1
ATOM 805 C CA . HIS A 1 101 ? 2.367 -17.264 -23.533 1.00 82.56 101 HIS A CA 1
ATOM 806 C C . HIS A 1 101 ? 1.167 -17.186 -22.581 1.00 82.56 101 HIS A C 1
ATOM 808 O O . HIS A 1 101 ? 0.349 -18.103 -22.554 1.00 82.56 101 HIS A O 1
ATOM 814 N N . GLN A 1 102 ? 1.056 -16.118 -21.788 1.00 81.62 102 GLN A N 1
ATOM 815 C CA . GLN A 1 102 ? -0.037 -15.956 -20.837 1.00 81.62 102 GLN A CA 1
ATOM 816 C C . GLN A 1 102 ? -0.464 -14.495 -20.757 1.00 81.62 102 GLN A C 1
ATOM 818 O O . GLN A 1 102 ? 0.353 -13.630 -20.466 1.00 81.62 102 GLN A O 1
ATOM 823 N N . GLU A 1 103 ? -1.760 -14.239 -20.935 1.00 82.00 103 GLU A N 1
ATOM 824 C CA . GLU A 1 103 ? -2.332 -12.927 -20.642 1.00 82.00 103 GLU A CA 1
ATOM 825 C C . GLU A 1 103 ? -2.406 -12.725 -19.127 1.00 82.00 103 GLU A C 1
ATOM 827 O O . GLU A 1 103 ? -2.975 -13.542 -18.396 1.00 82.00 103 GLU A O 1
ATOM 832 N N . VAL A 1 104 ? -1.816 -11.624 -18.662 1.00 86.12 104 VAL A N 1
ATOM 833 C CA . VAL A 1 104 ? -1.770 -11.247 -17.249 1.00 86.12 104 VAL A CA 1
ATOM 834 C C . VAL A 1 104 ? -2.263 -9.814 -17.101 1.00 86.12 104 VAL A C 1
ATOM 836 O O . VAL A 1 104 ? -1.782 -8.898 -17.775 1.00 86.12 104 VAL A O 1
ATOM 839 N N . ILE A 1 105 ? -3.221 -9.641 -16.193 1.00 90.00 105 ILE A N 1
ATOM 840 C CA . ILE A 1 105 ? -3.651 -8.343 -15.681 1.00 90.00 105 ILE A CA 1
ATOM 841 C C . ILE A 1 105 ? -3.185 -8.273 -14.232 1.00 90.00 105 ILE A C 1
ATOM 843 O O . ILE A 1 105 ? -3.561 -9.122 -13.421 1.00 90.00 105 ILE A O 1
ATOM 847 N N . SER A 1 106 ? -2.390 -7.258 -13.913 1.00 91.94 106 SER A N 1
ATOM 848 C CA . SER A 1 106 ? -1.954 -6.995 -12.542 1.00 91.94 106 SER A CA 1
ATOM 849 C C . SER A 1 106 ? -2.704 -5.791 -11.996 1.00 91.94 106 SER A C 1
ATOM 851 O O . SER A 1 106 ? -2.921 -4.805 -12.700 1.00 91.94 106 SER A O 1
ATOM 853 N N . ILE A 1 107 ? -3.117 -5.869 -10.734 1.00 92.75 107 ILE A N 1
ATOM 854 C CA . ILE A 1 107 ? -3.905 -4.824 -10.083 1.00 92.75 107 ILE A CA 1
ATOM 855 C C . ILE A 1 107 ? -3.203 -4.427 -8.790 1.00 92.75 107 ILE A C 1
ATOM 857 O O . ILE A 1 107 ? -3.003 -5.249 -7.899 1.00 92.75 107 ILE A O 1
ATOM 861 N N . GLU A 1 108 ? -2.840 -3.152 -8.686 1.00 92.62 108 GLU A N 1
ATOM 862 C CA . GLU A 1 108 ? -2.291 -2.560 -7.469 1.00 92.62 108 GLU A CA 1
ATOM 863 C C . GLU A 1 108 ? -3.417 -1.848 -6.718 1.00 92.62 108 GLU A C 1
ATOM 865 O O . GLU A 1 108 ? -4.044 -0.930 -7.249 1.00 92.62 108 GLU A O 1
ATOM 870 N N . ILE A 1 109 ? -3.650 -2.243 -5.465 1.00 93.25 109 ILE A N 1
ATOM 871 C CA . ILE A 1 109 ? -4.588 -1.574 -4.561 1.00 93.25 109 ILE A CA 1
ATOM 872 C C . ILE A 1 109 ? -3.797 -0.997 -3.395 1.00 93.25 109 ILE A C 1
ATOM 874 O O . ILE A 1 109 ? -3.075 -1.715 -2.705 1.00 93.25 109 ILE A O 1
ATOM 878 N N . LYS A 1 110 ? -3.990 0.295 -3.117 1.00 91.94 110 LYS A N 1
ATOM 879 C CA . LYS A 1 110 ? -3.524 0.922 -1.876 1.00 91.94 110 LYS A CA 1
ATOM 880 C C . LYS A 1 110 ? -4.700 1.006 -0.899 1.00 91.94 110 LYS A C 1
ATOM 882 O O . LYS A 1 110 ? -5.465 1.973 -0.973 1.00 91.94 110 LYS A O 1
ATOM 887 N N . PRO A 1 111 ? -4.853 0.051 0.037 1.00 90.94 111 PRO A N 1
ATOM 888 C CA . PRO A 1 111 ? -6.106 -0.134 0.771 1.00 90.94 111 PRO A CA 1
ATOM 889 C C . PRO A 1 111 ? -6.327 0.907 1.884 1.00 90.94 111 PRO A C 1
ATOM 891 O O . PRO A 1 111 ? -7.451 1.105 2.338 1.00 90.94 111 PRO A O 1
ATOM 894 N N . LYS A 1 112 ? -5.270 1.645 2.259 1.00 91.88 112 LYS A N 1
ATOM 895 C CA . LYS A 1 112 ? -5.241 2.623 3.365 1.00 91.88 112 LYS A CA 1
ATOM 896 C C . LYS A 1 112 ? -5.505 1.954 4.730 1.00 91.88 112 LYS A C 1
ATOM 898 O O . LYS A 1 112 ? -5.128 0.803 4.928 1.00 91.88 112 LYS A O 1
ATOM 903 N N . TRP A 1 113 ? -6.043 2.721 5.681 1.00 92.12 113 TRP A N 1
ATOM 904 C CA . TRP A 1 113 ? -6.235 2.331 7.077 1.00 92.12 113 TRP A CA 1
ATOM 905 C C . TRP A 1 113 ? -7.603 1.678 7.304 1.00 92.12 113 TRP A C 1
ATOM 907 O O . TRP A 1 113 ? -8.629 2.258 6.940 1.00 92.12 113 TRP A O 1
ATOM 917 N N . ALA A 1 114 ? -7.593 0.492 7.905 1.00 93.94 114 ALA A N 1
ATOM 918 C CA . ALA A 1 114 ? -8.719 -0.427 8.029 1.00 93.94 114 ALA A CA 1
ATOM 919 C C . ALA A 1 114 ? -9.523 -0.280 9.326 1.00 93.94 114 ALA A C 1
ATOM 921 O O . ALA A 1 114 ? -10.585 -0.888 9.447 1.00 93.94 114 ALA A O 1
ATOM 922 N N . ASN A 1 115 ? -9.025 0.493 10.296 1.00 93.38 115 ASN A N 1
ATOM 923 C CA . ASN A 1 115 ? -9.578 0.530 11.648 1.00 93.38 115 ASN A CA 1
ATOM 924 C C . ASN A 1 115 ? -10.001 1.943 12.061 1.00 93.38 115 ASN A C 1
ATOM 926 O O . ASN A 1 115 ? -9.439 2.946 11.619 1.00 93.38 115 ASN A O 1
ATOM 930 N N . LEU A 1 116 ? -11.000 2.025 12.931 1.00 94.62 116 LEU A N 1
ATOM 931 C CA . LEU A 1 116 ? -11.238 3.218 13.740 1.00 94.62 116 LEU A CA 1
ATOM 932 C C . LEU A 1 116 ? -10.418 3.091 15.035 1.00 94.62 116 LEU A C 1
ATOM 934 O O . LEU A 1 116 ? -10.126 1.962 15.439 1.00 94.62 116 LEU A O 1
ATOM 938 N N . PRO A 1 117 ? -10.034 4.201 15.688 1.00 91.88 117 PRO A N 1
ATOM 939 C CA . PRO A 1 117 ? -9.354 4.135 16.976 1.00 91.88 117 PRO A CA 1
ATOM 940 C C . PRO A 1 117 ? -10.187 3.362 18.002 1.00 91.88 117 PRO A C 1
ATOM 942 O O . PRO A 1 117 ? -11.388 3.597 18.134 1.00 91.88 117 PRO A O 1
ATOM 945 N N . SER A 1 118 ? -9.549 2.455 18.740 1.00 89.56 118 SER A N 1
ATOM 946 C CA . SER A 1 118 ? -10.217 1.605 19.735 1.00 89.56 118 SER A CA 1
ATOM 947 C C . SER A 1 118 ? -10.239 2.234 21.135 1.00 89.56 118 SER A C 1
ATOM 949 O O . SER A 1 118 ? -11.210 2.069 21.870 1.00 89.56 118 SER A O 1
ATOM 951 N N . ARG A 1 119 ? -9.200 2.998 21.498 1.00 92.12 119 ARG A N 1
ATOM 952 C CA . ARG A 1 119 ? -9.025 3.649 22.810 1.00 92.12 119 ARG A CA 1
ATOM 953 C C . ARG A 1 119 ? -9.532 5.092 22.791 1.00 92.12 119 ARG A C 1
ATOM 955 O O . ARG A 1 119 ? -8.762 6.051 22.822 1.00 92.12 119 ARG A O 1
ATOM 962 N N . LEU A 1 120 ? -10.850 5.261 22.684 1.00 93.88 120 LEU A N 1
ATOM 963 C CA . LEU A 1 120 ? -11.481 6.579 22.519 1.00 93.88 120 LEU A CA 1
ATOM 964 C C . LEU A 1 120 ? -11.180 7.550 23.671 1.00 93.88 120 LEU A C 1
ATOM 966 O O . LEU A 1 120 ? -11.141 8.762 23.459 1.00 93.88 120 LEU A O 1
ATOM 970 N N . GLU A 1 121 ? -10.944 7.042 24.878 1.00 93.50 121 GLU A N 1
ATOM 971 C CA . GLU A 1 121 ? -10.567 7.828 26.051 1.00 93.50 121 GLU A CA 1
ATOM 972 C C . GLU A 1 121 ? -9.206 8.523 25.900 1.00 93.50 121 GLU A C 1
ATOM 974 O O . GLU A 1 121 ? -8.993 9.585 26.489 1.00 93.50 121 GLU A O 1
ATOM 979 N N . LEU A 1 122 ? -8.316 7.973 25.067 1.00 89.50 122 LEU A N 1
ATOM 980 C CA . LEU A 1 122 ? -7.009 8.555 24.762 1.00 89.50 122 LEU A CA 1
ATOM 981 C C . LEU A 1 122 ? -7.082 9.642 23.688 1.00 89.50 122 LEU A C 1
ATOM 983 O O . LEU A 1 122 ? -6.131 10.408 23.548 1.00 89.50 122 LEU A O 1
ATOM 987 N N . LEU A 1 123 ? -8.211 9.795 22.996 1.00 91.69 123 LEU A N 1
ATOM 988 C CA . LEU A 1 123 ? -8.401 10.858 22.010 1.00 91.69 123 LEU A CA 1
ATOM 989 C C . LEU A 1 123 ? -8.737 12.203 22.666 1.00 91.69 123 LEU A C 1
ATOM 991 O O . LEU A 1 123 ? -9.386 12.252 23.719 1.00 91.69 123 LEU A O 1
ATOM 995 N N . ASP A 1 124 ? -8.329 13.292 22.021 1.00 92.06 124 ASP A N 1
ATOM 996 C CA . ASP A 1 124 ? -8.760 14.653 22.321 1.00 92.06 124 ASP A CA 1
ATOM 997 C C . ASP A 1 124 ? -10.290 14.766 22.168 1.00 92.06 124 ASP A C 1
ATOM 999 O O . ASP A 1 124 ? -10.848 14.302 21.168 1.00 92.06 124 ASP A O 1
ATOM 1003 N N . PRO A 1 125 ? -11.008 15.366 23.136 1.00 92.50 125 PRO A N 1
ATOM 1004 C CA . PRO A 1 125 ? -12.463 15.497 23.067 1.00 92.50 125 PRO A CA 1
ATOM 1005 C C . PRO A 1 125 ? -12.989 16.155 21.781 1.00 92.50 125 PRO A C 1
ATOM 1007 O O . PRO A 1 125 ? -14.073 15.798 21.324 1.00 92.50 125 PRO A O 1
ATOM 1010 N N . ILE A 1 126 ? -12.237 17.086 21.185 1.00 91.38 126 ILE A N 1
ATOM 1011 C CA . ILE A 1 126 ? -12.621 17.814 19.969 1.00 91.38 126 ILE A CA 1
ATOM 1012 C C . ILE A 1 126 ? -12.553 16.897 18.741 1.00 91.38 126 ILE A C 1
ATOM 1014 O O . ILE A 1 126 ? -13.416 16.968 17.864 1.00 91.38 126 ILE A O 1
ATOM 1018 N N . THR A 1 127 ? -11.539 16.031 18.654 1.00 89.88 127 THR A N 1
ATOM 1019 C CA . THR A 1 127 ? -11.329 15.147 17.493 1.00 89.88 127 THR A CA 1
ATOM 1020 C C . THR A 1 127 ? -12.049 13.807 17.639 1.00 89.88 127 THR A C 1
ATOM 1022 O O . THR A 1 127 ? -12.402 13.192 16.627 1.00 89.88 127 THR A O 1
ATOM 1025 N N . ARG A 1 128 ? -12.315 13.369 18.877 1.00 94.38 128 ARG A N 1
ATOM 1026 C CA . ARG A 1 128 ? -12.927 12.077 19.224 1.00 94.38 128 ARG A CA 1
ATOM 1027 C C . ARG A 1 128 ? -14.223 11.803 18.472 1.00 94.38 128 ARG A C 1
ATOM 1029 O O . ARG A 1 128 ? -14.375 10.717 17.919 1.00 94.38 128 ARG A O 1
ATOM 1036 N N . GLU A 1 129 ? -15.133 12.774 18.425 1.00 91.88 129 GLU A N 1
ATOM 1037 C CA . GLU A 1 129 ? -16.446 12.598 17.790 1.00 91.88 129 GLU A CA 1
ATOM 1038 C C . GLU A 1 129 ? -16.327 12.283 16.295 1.00 91.88 129 GLU A C 1
ATOM 1040 O O . GLU A 1 129 ? -17.055 11.448 15.772 1.00 91.88 129 GLU A O 1
ATOM 1045 N N . ILE A 1 130 ? -15.351 12.883 15.612 1.00 89.38 130 ILE A N 1
ATOM 1046 C CA . ILE A 1 130 ? -15.100 12.612 14.194 1.00 89.38 130 ILE A CA 1
ATOM 1047 C C . ILE A 1 130 ? -14.360 11.281 14.030 1.00 89.38 130 ILE A C 1
ATOM 1049 O O . ILE A 1 130 ? -14.716 10.465 13.179 1.00 89.38 130 ILE A O 1
ATOM 1053 N N . LYS A 1 131 ? -13.320 11.045 14.835 1.00 91.50 131 LYS A N 1
ATOM 1054 C CA . LYS A 1 131 ? -12.446 9.873 14.697 1.00 91.50 131 LYS A CA 1
ATOM 1055 C C . LYS A 1 131 ? -13.136 8.559 15.061 1.00 91.50 131 LYS A C 1
ATOM 1057 O O . LYS A 1 131 ? -12.742 7.532 14.520 1.00 91.50 131 LYS A O 1
ATOM 1062 N N . LYS A 1 132 ? -14.163 8.579 15.921 1.00 93.06 132 LYS A N 1
ATOM 1063 C CA . LYS A 1 132 ? -14.945 7.383 16.281 1.00 93.06 132 LYS A CA 1
ATOM 1064 C C . LYS A 1 132 ? -15.959 6.960 15.208 1.00 93.06 132 LYS A C 1
ATOM 1066 O O . LYS A 1 132 ? -16.443 5.838 15.262 1.00 93.06 132 LYS A O 1
ATOM 1071 N N . GLU A 1 133 ? -16.301 7.842 14.266 1.00 89.88 133 GLU A N 1
ATOM 1072 C CA . GLU A 1 133 ? -17.340 7.590 13.250 1.00 89.88 133 GLU A CA 1
ATOM 1073 C C . GLU A 1 133 ? -16.773 7.479 11.831 1.00 89.88 133 GLU A C 1
ATOM 1075 O O . GLU A 1 133 ? -17.261 6.701 11.011 1.00 89.88 133 GLU A O 1
ATOM 1080 N N . TYR A 1 134 ? -15.734 8.257 11.517 1.00 90.12 134 TYR A N 1
ATOM 1081 C CA . TYR A 1 134 ? -15.235 8.403 10.155 1.00 90.12 134 TYR A CA 1
ATOM 1082 C C . TYR A 1 134 ? -13.819 7.866 10.009 1.00 90.12 134 TYR A C 1
ATOM 1084 O O . TYR A 1 134 ? -12.899 8.232 10.738 1.00 90.12 134 TYR A O 1
ATOM 1092 N N . CYS A 1 135 ? -13.609 7.058 8.971 1.00 91.75 135 CYS A N 1
ATOM 1093 C CA . CYS A 1 135 ? -12.287 6.523 8.687 1.00 91.75 135 CYS A CA 1
ATOM 1094 C C . CYS A 1 135 ? -11.292 7.626 8.300 1.00 91.75 135 CYS A C 1
ATOM 1096 O O . CYS A 1 135 ? -11.639 8.608 7.630 1.00 91.75 135 CYS A O 1
ATOM 1098 N N . ARG A 1 136 ? -10.016 7.420 8.652 1.00 91.06 136 ARG A N 1
ATOM 1099 C CA . ARG A 1 136 ? -8.918 8.362 8.378 1.00 91.06 136 ARG A CA 1
ATOM 1100 C C . ARG A 1 136 ? -8.862 8.797 6.914 1.00 91.06 136 ARG A C 1
ATOM 1102 O O . ARG A 1 136 ? -8.626 9.973 6.639 1.00 91.06 136 ARG A O 1
ATOM 1109 N N . THR A 1 137 ? -9.099 7.869 5.984 1.00 88.75 137 THR A N 1
ATOM 1110 C CA . THR A 1 137 ? -9.124 8.131 4.537 1.00 88.75 137 THR A CA 1
ATOM 1111 C C . THR A 1 137 ? -10.232 9.112 4.159 1.00 88.75 137 THR A C 1
ATOM 1113 O O . THR A 1 137 ? -9.966 10.071 3.438 1.00 88.75 137 THR A O 1
ATOM 1116 N N . CYS A 1 138 ? -11.451 8.916 4.667 1.00 86.38 138 CYS A N 1
ATOM 1117 C CA . CYS A 1 138 ? -12.583 9.808 4.415 1.00 86.38 138 CYS A CA 1
ATOM 1118 C C . CYS A 1 138 ? -12.332 11.204 4.995 1.00 86.38 138 CYS A C 1
ATOM 1120 O O . CYS A 1 138 ? -12.501 12.191 4.282 1.00 86.38 138 CYS A O 1
ATOM 1122 N N . VAL A 1 139 ? -11.856 11.294 6.243 1.00 85.69 139 VAL A N 1
ATOM 1123 C CA . VAL A 1 139 ? -11.536 12.581 6.888 1.00 85.69 139 VAL A CA 1
ATOM 1124 C C . VAL A 1 139 ? -10.423 13.313 6.133 1.00 85.69 139 VAL A C 1
ATOM 1126 O O . VAL A 1 139 ? -10.568 14.488 5.804 1.00 85.69 139 VAL A O 1
ATOM 1129 N N . TYR A 1 140 ? -9.331 12.616 5.791 1.00 84.19 140 TYR A N 1
ATOM 1130 C CA . TYR A 1 140 ? -8.222 13.177 5.009 1.00 84.19 140 TYR A CA 1
ATOM 1131 C C . TYR A 1 140 ? -8.709 13.791 3.697 1.00 84.19 140 TYR A C 1
ATOM 1133 O O . TYR A 1 140 ? -8.378 14.927 3.358 1.00 84.19 140 TYR A O 1
ATOM 1141 N N . ARG A 1 141 ? -9.514 13.021 2.964 1.00 80.19 141 ARG A N 1
ATOM 1142 C CA . ARG A 1 141 ? -10.060 13.411 1.671 1.00 80.19 141 ARG A CA 1
ATOM 1143 C C . ARG A 1 141 ? -11.009 14.613 1.799 1.00 80.19 141 ARG A C 1
ATOM 1145 O O . ARG A 1 141 ? -10.894 15.547 1.012 1.00 80.19 141 ARG A O 1
ATOM 1152 N N . ALA A 1 142 ? -11.860 14.650 2.826 1.00 79.12 142 ALA A N 1
ATOM 1153 C CA . ALA A 1 142 ? -12.739 15.788 3.105 1.00 79.12 142 ALA A CA 1
ATOM 1154 C C . ALA A 1 142 ? -11.974 17.073 3.484 1.00 79.12 142 ALA A C 1
ATOM 1156 O O . ALA A 1 142 ? -12.404 18.173 3.147 1.00 79.12 142 ALA A O 1
ATOM 1157 N N . ILE A 1 143 ? -10.826 16.968 4.159 1.00 77.69 143 ILE A N 1
ATOM 1158 C CA . ILE A 1 143 ? -9.979 18.136 4.458 1.00 77.69 143 ILE A CA 1
ATOM 1159 C C . ILE A 1 143 ? -9.329 18.666 3.176 1.00 77.69 143 ILE A C 1
ATOM 1161 O O . ILE A 1 143 ? -9.383 19.867 2.920 1.00 77.69 143 ILE A O 1
ATOM 1165 N N . ARG A 1 144 ? -8.771 17.784 2.334 1.00 74.00 144 ARG A N 1
ATOM 1166 C CA . ARG A 1 144 ? -8.162 18.187 1.052 1.00 74.00 144 ARG A CA 1
ATOM 1167 C C . ARG A 1 144 ? -9.169 18.720 0.035 1.00 74.00 144 ARG A C 1
ATOM 1169 O O . ARG A 1 144 ? -8.770 19.427 -0.881 1.00 74.00 144 ARG A O 1
ATOM 1176 N N . SER A 1 145 ? -10.455 18.408 0.174 1.00 69.25 145 SER A N 1
ATOM 1177 C CA . SER A 1 145 ? -11.491 18.934 -0.721 1.00 69.25 145 SER A CA 1
ATOM 1178 C C . SER A 1 145 ? -11.880 20.377 -0.420 1.00 69.25 145 SER A C 1
ATOM 1180 O O . SER A 1 145 ? -12.290 21.101 -1.326 1.00 69.25 145 SER A O 1
ATOM 1182 N N . LYS A 1 146 ? -11.706 20.837 0.828 1.00 64.12 146 LYS A N 1
ATOM 1183 C CA . LYS A 1 146 ? -11.969 22.237 1.198 1.00 64.12 146 LYS A CA 1
ATOM 1184 C C . LYS A 1 146 ? -11.105 23.222 0.406 1.00 64.12 146 LYS A C 1
ATOM 1186 O O . LYS A 1 146 ? -11.514 24.369 0.267 1.00 64.12 146 LYS A O 1
ATOM 1191 N N . SER A 1 147 ? -9.973 22.775 -0.142 1.00 55.88 147 SER A N 1
ATOM 1192 C CA . SER A 1 147 ? -9.129 23.563 -1.039 1.00 55.88 147 SER A CA 1
ATOM 1193 C C . SER A 1 147 ? -9.433 23.394 -2.537 1.00 55.88 147 SER A C 1
ATOM 1195 O O . SER A 1 147 ? -9.019 24.269 -3.281 1.00 55.88 147 SER A O 1
ATOM 1197 N N . ASN A 1 148 ? -10.164 22.358 -2.995 1.00 51.69 148 ASN A N 1
ATOM 1198 C CA . ASN A 1 148 ? -10.367 22.048 -4.431 1.00 51.69 148 ASN A CA 1
ATOM 1199 C C . ASN A 1 148 ? -11.751 21.425 -4.781 1.00 51.69 148 ASN A C 1
ATOM 1201 O O . ASN A 1 148 ? -11.835 20.383 -5.429 1.00 51.69 148 ASN A O 1
ATOM 1205 N N . SER A 1 149 ? -12.847 22.108 -4.424 1.00 50.97 149 SER A N 1
ATOM 1206 C CA . SER A 1 149 ? -14.262 21.755 -4.707 1.00 50.97 149 SER A CA 1
ATOM 1207 C C . SER A 1 149 ? -14.828 20.524 -3.959 1.00 50.97 149 SER A C 1
ATOM 1209 O O . SER A 1 149 ? -14.176 19.502 -3.758 1.00 50.97 149 SER A O 1
ATOM 1211 N N . LYS A 1 150 ? -16.073 20.662 -3.472 1.00 47.28 150 LYS A N 1
ATOM 1212 C CA . LYS A 1 150 ? -16.667 19.845 -2.391 1.00 47.28 150 LYS A CA 1
ATOM 1213 C C . LYS A 1 150 ? -17.383 18.560 -2.840 1.00 47.28 150 LYS A C 1
ATOM 1215 O O . LYS A 1 150 ? -17.546 17.663 -2.019 1.00 47.28 150 LYS A O 1
ATOM 1220 N N . GLU A 1 151 ? -17.816 18.464 -4.094 1.00 57.59 151 GLU A N 1
ATOM 1221 C CA . GLU A 1 151 ? -18.905 17.557 -4.502 1.00 57.59 151 GLU A CA 1
ATOM 1222 C C . GLU A 1 151 ? -18.539 16.063 -4.465 1.00 57.59 151 GLU A C 1
ATOM 1224 O O . GLU A 1 151 ? -19.290 15.239 -3.945 1.00 57.59 151 GLU A O 1
ATOM 1229 N N . TYR A 1 152 ? -17.335 15.709 -4.913 1.00 59.03 152 TYR A N 1
ATOM 1230 C CA . TYR A 1 152 ? -16.883 14.317 -4.955 1.00 59.03 152 TYR A CA 1
ATOM 1231 C C . TYR A 1 152 ? -16.685 13.694 -3.560 1.00 59.03 152 TYR A C 1
ATOM 1233 O O . TYR A 1 152 ? -16.981 12.524 -3.328 1.00 59.03 152 TYR A O 1
ATOM 1241 N N . TYR A 1 153 ? -16.225 14.476 -2.583 1.00 54.84 153 TYR A N 1
ATOM 1242 C CA . TYR A 1 153 ? -15.764 13.943 -1.295 1.00 54.84 153 TYR A CA 1
ATOM 1243 C C . TYR A 1 153 ? -16.861 13.803 -0.236 1.00 54.84 153 TYR A C 1
ATOM 1245 O O . TYR A 1 153 ? -16.675 13.083 0.746 1.00 54.84 153 TYR A O 1
ATOM 1253 N N . THR A 1 154 ? -18.011 14.442 -0.450 1.00 56.78 154 THR A N 1
ATOM 1254 C CA . THR A 1 154 ? -19.253 14.182 0.292 1.00 56.78 154 THR A CA 1
ATOM 1255 C C . THR A 1 154 ? -20.147 13.160 -0.408 1.00 56.78 154 THR A C 1
ATOM 1257 O O . THR A 1 154 ? -21.169 12.773 0.153 1.00 56.78 154 THR A O 1
ATOM 1260 N N . SER A 1 155 ? -19.769 12.694 -1.605 1.00 66.69 155 SER A N 1
ATOM 1261 C CA . SER A 1 155 ? -20.543 11.719 -2.373 1.00 66.69 155 SER A CA 1
ATOM 1262 C C . SER A 1 155 ? -20.716 10.409 -1.607 1.00 66.69 155 SER A C 1
ATOM 1264 O O . SER A 1 155 ? -19.771 9.896 -0.993 1.00 66.69 155 SER A O 1
ATOM 1266 N N . ALA A 1 156 ? -21.920 9.843 -1.683 1.00 67.25 156 ALA A N 1
ATOM 1267 C CA . ALA A 1 156 ? -22.217 8.496 -1.202 1.00 67.25 156 ALA A CA 1
ATOM 1268 C C . ALA A 1 156 ? -21.449 7.410 -1.983 1.00 67.25 156 ALA A C 1
ATOM 1270 O O . ALA A 1 156 ? -21.308 6.294 -1.490 1.00 67.25 156 ALA A O 1
ATOM 1271 N N . ASN A 1 157 ? -20.900 7.753 -3.155 1.00 71.38 157 ASN A N 1
ATOM 1272 C CA . ASN A 1 157 ? -20.217 6.832 -4.068 1.00 71.38 157 ASN A CA 1
ATOM 1273 C C . ASN A 1 157 ? -18.686 6.846 -3.924 1.00 71.38 157 ASN A C 1
ATOM 1275 O O . ASN A 1 157 ? -17.984 6.277 -4.751 1.00 71.38 157 ASN A O 1
ATOM 1279 N N . ARG A 1 158 ? -18.143 7.484 -2.881 1.00 84.69 158 ARG A N 1
ATOM 1280 C CA . ARG A 1 158 ? -16.692 7.526 -2.646 1.00 84.69 158 ARG A CA 1
ATOM 1281 C C . ARG A 1 158 ? -16.154 6.217 -2.068 1.00 84.69 158 ARG A C 1
ATOM 1283 O O . ARG A 1 158 ? -16.808 5.574 -1.237 1.00 84.69 158 ARG A O 1
ATOM 1290 N N . PHE A 1 159 ? -14.919 5.880 -2.416 1.00 90.31 159 PHE A N 1
ATOM 1291 C CA . PHE A 1 159 ? -14.180 4.796 -1.781 1.00 90.31 159 PHE A CA 1
ATOM 1292 C C . PHE A 1 159 ? -14.016 5.046 -0.274 1.00 90.31 159 PHE A C 1
ATOM 1294 O O . PHE A 1 159 ? -13.566 6.113 0.163 1.00 90.31 159 PHE A O 1
ATOM 1301 N N . CYS A 1 160 ? -14.344 4.026 0.521 1.00 91.19 160 CYS A N 1
ATOM 1302 C CA . CYS A 1 160 ? -14.133 3.988 1.960 1.00 91.19 160 CYS A CA 1
ATOM 1303 C C . CYS A 1 160 ? -13.229 2.805 2.305 1.00 91.19 160 CYS A C 1
ATOM 1305 O O . CYS A 1 160 ? -13.568 1.662 2.009 1.00 91.19 160 CYS A O 1
ATOM 1307 N N . ALA A 1 161 ? -12.113 3.079 2.986 1.00 93.81 161 ALA A N 1
ATOM 1308 C CA . ALA A 1 161 ? -11.195 2.028 3.408 1.00 93.81 161 ALA A CA 1
ATOM 1309 C C . ALA A 1 161 ? -11.885 1.007 4.326 1.00 93.81 161 ALA A C 1
ATOM 1311 O O . ALA A 1 161 ? -11.745 -0.178 4.086 1.00 93.81 161 ALA A O 1
ATOM 1312 N N . LEU A 1 162 ? -12.716 1.430 5.289 1.00 94.50 162 LEU A N 1
ATOM 1313 C CA . LEU A 1 162 ? -13.413 0.485 6.180 1.00 94.50 162 LEU A CA 1
ATOM 1314 C C . LEU A 1 162 ? -14.278 -0.518 5.413 1.00 94.50 162 LEU A C 1
ATOM 1316 O O . LEU A 1 162 ? -14.254 -1.691 5.748 1.00 94.50 162 LEU A O 1
ATOM 1320 N N . GLN A 1 163 ? -14.981 -0.076 4.364 1.00 94.75 163 GLN A N 1
ATOM 1321 C CA . GLN A 1 163 ? -15.816 -0.971 3.555 1.00 94.75 163 GLN A CA 1
ATOM 1322 C C . GLN A 1 163 ? -14.986 -2.019 2.809 1.00 94.75 163 GLN A C 1
ATOM 1324 O O . GLN A 1 163 ? -15.447 -3.139 2.637 1.00 94.75 163 GLN A O 1
ATOM 1329 N N . LEU A 1 164 ? -13.754 -1.684 2.409 1.00 96.06 164 LEU A N 1
ATOM 1330 C CA . LEU A 1 164 ? -12.838 -2.644 1.789 1.00 96.06 164 LEU A CA 1
ATOM 1331 C C . LEU A 1 164 ? -12.477 -3.795 2.744 1.00 96.06 164 LEU A C 1
ATOM 1333 O O . LEU A 1 164 ? -12.233 -4.899 2.284 1.00 96.06 164 LEU A O 1
ATOM 1337 N N . PHE A 1 165 ? -12.443 -3.537 4.054 1.00 95.38 165 PHE A N 1
ATOM 1338 C CA . PHE A 1 165 ? -12.002 -4.469 5.099 1.00 95.38 165 PHE A CA 1
ATOM 1339 C C . PHE A 1 165 ? -13.154 -5.056 5.937 1.00 95.38 165 PHE A C 1
ATOM 1341 O O . PHE A 1 165 ? -12.926 -5.493 7.072 1.00 95.38 165 PHE A O 1
ATOM 1348 N N . ASP A 1 166 ? -14.388 -4.976 5.444 1.00 91.75 166 ASP A N 1
ATOM 1349 C CA . ASP A 1 166 ? -15.578 -5.405 6.180 1.00 91.75 166 ASP A CA 1
ATOM 1350 C C . ASP A 1 166 ? -16.154 -6.706 5.596 1.00 91.75 166 ASP A C 1
ATOM 1352 O O . ASP A 1 166 ? -15.420 -7.675 5.427 1.00 91.75 166 ASP A O 1
ATOM 1356 N N . THR A 1 167 ? -17.451 -6.756 5.293 1.00 88.88 167 THR A N 1
ATOM 1357 C CA . THR A 1 167 ? -18.109 -7.928 4.706 1.00 88.88 167 THR A CA 1
ATOM 1358 C C . THR A 1 167 ? -17.837 -8.043 3.207 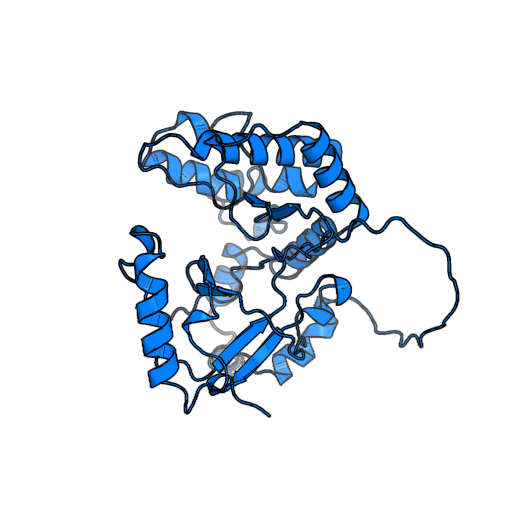1.00 88.88 167 THR A C 1
ATOM 1360 O O . THR A 1 167 ? -17.480 -7.059 2.557 1.00 88.88 167 THR A O 1
ATOM 1363 N N . SER A 1 168 ? -18.086 -9.214 2.615 1.00 86.81 168 SER A N 1
ATOM 1364 C CA . SER A 1 168 ? -17.946 -9.424 1.166 1.00 86.81 168 SER A CA 1
ATOM 1365 C C . SER A 1 168 ? -18.813 -8.451 0.341 1.00 86.81 168 SER A C 1
ATOM 1367 O O . SER A 1 168 ? -18.366 -7.945 -0.690 1.00 86.81 168 SER A O 1
ATOM 1369 N N . ASP A 1 169 ? -20.009 -8.099 0.830 1.00 90.19 169 ASP A N 1
ATOM 1370 C CA . ASP A 1 169 ? -20.880 -7.094 0.200 1.00 90.19 169 ASP A CA 1
ATOM 1371 C C . ASP A 1 169 ? -20.269 -5.687 0.260 1.00 90.19 169 ASP A C 1
ATOM 1373 O O . ASP A 1 169 ? -20.301 -4.932 -0.717 1.00 90.19 169 ASP A O 1
ATOM 1377 N N . HIS A 1 170 ? -19.691 -5.302 1.401 1.00 94.38 170 HIS A N 1
ATOM 1378 C CA . HIS A 1 170 ? -19.004 -4.019 1.536 1.00 94.38 170 HIS A CA 1
ATOM 1379 C C . HIS A 1 170 ? -17.711 -3.970 0.717 1.00 94.38 170 HIS A C 1
ATOM 1381 O O . HIS A 1 170 ? -17.454 -2.949 0.073 1.00 94.38 170 HIS A O 1
ATOM 1387 N N . LEU A 1 171 ? -16.960 -5.072 0.658 1.00 94.88 171 LEU A N 1
ATOM 1388 C CA . LEU A 1 171 ? -15.778 -5.238 -0.184 1.00 94.88 171 LEU A CA 1
ATOM 1389 C C . LEU A 1 171 ? -16.141 -5.000 -1.650 1.00 94.88 171 LEU A C 1
ATOM 1391 O O . LEU A 1 171 ? -15.532 -4.154 -2.306 1.00 94.88 171 LEU A O 1
ATOM 1395 N N . ARG A 1 172 ? -17.182 -5.670 -2.154 1.00 94.75 172 ARG A N 1
ATOM 1396 C CA . ARG A 1 172 ? -17.631 -5.505 -3.539 1.00 94.75 172 ARG A CA 1
ATOM 1397 C C . ARG A 1 172 ? -18.007 -4.057 -3.855 1.00 94.75 172 ARG A C 1
ATOM 1399 O O . ARG A 1 172 ? -17.595 -3.538 -4.893 1.00 94.75 172 ARG A O 1
ATOM 1406 N N . HIS A 1 173 ? -18.734 -3.381 -2.965 1.00 94.25 173 HIS A N 1
ATOM 1407 C CA . HIS A 1 173 ? -19.044 -1.958 -3.132 1.00 94.25 173 HIS A CA 1
ATOM 1408 C C . HIS A 1 173 ? -17.794 -1.070 -3.070 1.00 94.25 173 HIS A C 1
ATOM 1410 O O . HIS A 1 173 ? -17.690 -0.101 -3.817 1.00 94.25 173 HIS A O 1
ATOM 1416 N N . ALA A 1 174 ? -16.831 -1.372 -2.200 1.00 94.81 174 ALA A N 1
ATOM 1417 C CA . ALA A 1 174 ? -15.593 -0.606 -2.107 1.00 94.81 174 ALA A CA 1
ATOM 1418 C C . ALA A 1 174 ? -14.755 -0.722 -3.389 1.00 94.81 174 ALA A C 1
ATOM 1420 O O . ALA A 1 174 ? -14.216 0.286 -3.849 1.00 94.81 174 ALA A O 1
ATOM 1421 N N . LEU A 1 175 ? -14.680 -1.917 -3.984 1.00 95.44 175 LEU A N 1
ATOM 1422 C CA . LEU A 1 175 ? -13.986 -2.157 -5.252 1.00 95.44 175 LEU A CA 1
ATOM 1423 C C . LEU A 1 175 ? -14.676 -1.465 -6.431 1.00 95.44 175 LEU A C 1
ATOM 1425 O O . LEU A 1 175 ? -14.005 -0.833 -7.242 1.00 95.44 175 LEU A O 1
ATOM 1429 N N . ASP A 1 176 ? -16.006 -1.523 -6.484 1.00 94.44 176 ASP A N 1
ATOM 1430 C CA . ASP A 1 176 ? -16.819 -0.815 -7.480 1.00 94.44 176 ASP A CA 1
ATOM 1431 C C . ASP A 1 176 ? -16.528 0.686 -7.494 1.00 94.44 176 ASP A C 1
ATOM 1433 O O . ASP A 1 176 ? -16.256 1.297 -8.531 1.00 94.44 176 ASP A O 1
ATOM 1437 N N . ARG A 1 177 ? -16.476 1.264 -6.292 1.00 92.12 177 ARG A N 1
ATOM 1438 C CA . ARG A 1 177 ? -16.132 2.666 -6.106 1.00 92.12 177 ARG A CA 1
ATOM 1439 C C . ARG A 1 177 ? -14.684 2.926 -6.491 1.00 92.12 177 ARG A C 1
ATOM 1441 O O . ARG A 1 177 ? -14.459 3.861 -7.239 1.00 92.12 177 ARG A O 1
ATOM 1448 N N . LEU A 1 178 ? -13.713 2.105 -6.074 1.00 91.88 178 LEU A N 1
ATOM 1449 C CA . LEU A 1 178 ? -12.309 2.259 -6.497 1.00 91.88 178 LEU A CA 1
ATOM 1450 C C . LEU A 1 178 ? -12.150 2.292 -8.018 1.00 91.88 178 LEU A C 1
ATOM 1452 O O . LEU A 1 178 ? -11.421 3.141 -8.527 1.00 91.88 178 LEU A O 1
ATOM 1456 N N . VAL A 1 179 ? -12.830 1.393 -8.731 1.00 91.94 179 VAL A N 1
ATOM 1457 C CA . VAL A 1 179 ? -12.819 1.354 -10.199 1.00 91.94 179 VAL A CA 1
ATOM 1458 C C . VAL A 1 179 ? -13.464 2.610 -10.776 1.00 91.94 179 VAL A C 1
ATOM 1460 O O . VAL A 1 179 ? -12.872 3.242 -11.647 1.00 91.94 179 VAL A O 1
ATOM 1463 N N . SER A 1 180 ? -14.613 3.029 -10.244 1.00 88.56 180 SER A N 1
ATOM 1464 C CA . SER A 1 180 ? -15.287 4.264 -10.663 1.00 88.56 180 SER A CA 1
ATOM 1465 C C . SER A 1 180 ? -14.411 5.508 -10.446 1.00 88.56 180 SER A C 1
ATOM 1467 O O . SER A 1 180 ? -14.313 6.364 -11.324 1.00 88.56 180 SER A O 1
ATOM 1469 N N . GLU A 1 181 ? -13.730 5.601 -9.296 1.00 86.56 181 GLU A N 1
ATOM 1470 C CA . GLU A 1 181 ? -12.776 6.676 -8.986 1.00 86.56 181 GLU A CA 1
ATOM 1471 C C . GLU A 1 181 ? -11.588 6.667 -9.965 1.00 86.56 181 GLU A C 1
ATOM 1473 O O . GLU A 1 181 ? -11.141 7.725 -10.412 1.00 86.56 181 GLU A O 1
ATOM 1478 N N . TRP A 1 182 ? -11.079 5.481 -10.313 1.00 88.25 182 TRP A N 1
ATOM 1479 C CA . TRP A 1 182 ? -9.980 5.308 -11.263 1.00 88.25 182 TRP A CA 1
ATOM 1480 C C . TRP A 1 182 ? -10.389 5.697 -12.690 1.00 88.25 182 TRP A C 1
ATOM 1482 O O . TRP A 1 182 ? -9.700 6.509 -13.305 1.00 88.25 182 TRP A O 1
ATOM 1492 N N . GLN A 1 183 ? -11.538 5.231 -13.187 1.00 86.50 183 GLN A N 1
ATOM 1493 C CA . GLN A 1 183 ? -12.062 5.603 -14.511 1.00 86.50 183 GLN A CA 1
ATOM 1494 C C . GLN A 1 183 ? -12.383 7.103 -14.614 1.00 86.50 183 GLN A C 1
ATOM 1496 O O . GLN A 1 183 ? -12.124 7.729 -15.639 1.00 86.50 183 GLN A O 1
ATOM 1501 N N . GLY A 1 184 ? -12.894 7.712 -13.538 1.00 79.44 184 GLY A N 1
ATOM 1502 C CA . GLY A 1 184 ? -13.172 9.151 -13.487 1.00 79.44 184 GLY A CA 1
ATOM 1503 C C . GLY A 1 184 ? -11.920 10.038 -13.492 1.00 79.44 184 GLY A C 1
ATOM 1504 O O . GLY A 1 184 ? -12.011 11.227 -13.801 1.00 79.44 184 GLY A O 1
ATOM 1505 N N . SER A 1 185 ? -10.744 9.480 -13.180 1.00 72.31 185 SER A N 1
ATOM 1506 C CA . SER A 1 185 ? -9.491 10.239 -13.069 1.00 72.31 185 SER A CA 1
ATOM 1507 C C . SER A 1 185 ? -8.877 10.671 -14.407 1.00 72.31 185 SER A C 1
ATOM 1509 O O . SER A 1 185 ? -7.984 11.515 -14.415 1.00 72.31 185 SER A O 1
ATOM 1511 N N . SER A 1 186 ? -9.388 10.172 -15.537 1.00 56.59 186 SER A N 1
ATOM 1512 C CA . SER A 1 186 ? -8.875 10.488 -16.878 1.0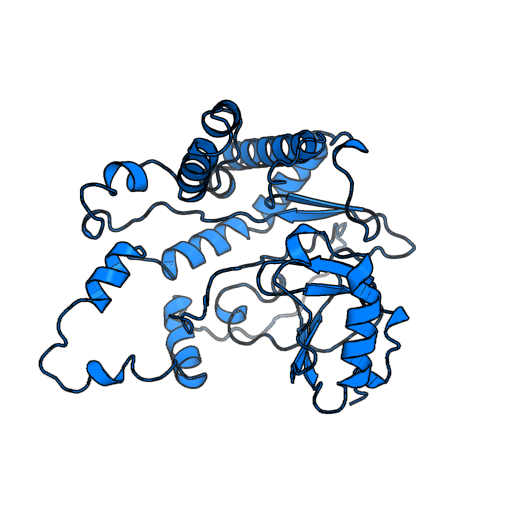0 56.59 186 SER A CA 1
ATOM 1513 C C . SER A 1 186 ? -9.318 11.838 -17.453 1.00 56.59 186 SER A C 1
ATOM 1515 O O . SER A 1 186 ? -8.986 12.164 -18.592 1.00 56.59 186 SER A O 1
ATOM 1517 N N . SER A 1 187 ? -10.062 12.645 -16.694 1.00 48.22 187 SER A N 1
ATOM 1518 C CA . SER A 1 187 ? -10.514 13.960 -17.161 1.00 48.22 187 SER A CA 1
ATOM 1519 C C . SER A 1 187 ? -9.429 15.024 -16.947 1.00 48.22 187 SER A C 1
ATOM 1521 O O . SER A 1 187 ? -8.952 15.244 -15.835 1.00 48.22 187 SER A O 1
ATOM 1523 N N . SER A 1 188 ? -9.056 15.682 -18.043 1.00 41.81 188 SER A N 1
ATOM 1524 C CA . SER A 1 188 ? -7.911 16.566 -18.312 1.00 41.81 188 SER A CA 1
ATOM 1525 C C . SER A 1 188 ? -7.787 17.861 -17.485 1.00 41.81 188 SER A C 1
ATOM 1527 O O . SER A 1 188 ? -7.425 18.906 -18.023 1.00 41.81 188 SER A O 1
ATOM 1529 N N . SER A 1 189 ? -8.059 17.850 -16.184 1.00 36.56 189 SER A N 1
ATOM 1530 C CA . SER A 1 189 ? -8.062 19.072 -15.373 1.00 36.56 189 SER A CA 1
ATOM 1531 C C . SER A 1 189 ? -7.310 18.906 -14.063 1.00 36.56 189 SER A C 1
ATOM 1533 O O . SER A 1 189 ? -7.952 18.853 -13.021 1.00 36.56 189 SER A O 1
ATOM 1535 N N . GLY A 1 190 ? -5.971 18.821 -14.115 1.00 39.03 190 GLY A N 1
ATOM 1536 C CA . GLY A 1 190 ? -5.037 19.137 -13.010 1.00 39.03 190 GLY A CA 1
ATOM 1537 C C . GLY A 1 190 ? -5.334 18.534 -11.627 1.00 39.03 190 GLY A C 1
ATOM 1538 O O . GLY A 1 190 ? -4.800 18.993 -10.618 1.00 39.03 190 GLY A O 1
ATOM 1539 N N . GLY A 1 191 ? -6.222 17.547 -11.566 1.00 40.00 191 GLY A N 1
ATOM 1540 C CA . GLY A 1 191 ? -6.819 17.018 -10.359 1.00 40.00 191 GLY A CA 1
ATOM 1541 C C . GLY A 1 191 ? -5.975 15.868 -9.865 1.00 40.00 191 GLY A C 1
ATOM 1542 O O . GLY A 1 191 ? -5.438 15.092 -10.650 1.00 40.00 191 GLY A O 1
ATOM 1543 N N . HIS A 1 192 ? -5.830 15.765 -8.550 1.00 47.72 192 HIS A N 1
ATOM 1544 C CA . HIS A 1 192 ? -5.104 14.670 -7.926 1.00 47.72 192 HIS A CA 1
ATOM 1545 C C . HIS A 1 192 ? -5.664 13.319 -8.401 1.00 47.72 192 HIS A C 1
ATOM 1547 O O . HIS A 1 192 ? -6.709 12.887 -7.921 1.00 47.72 192 HIS A O 1
ATOM 1553 N N . VAL A 1 193 ? -4.948 12.642 -9.303 1.00 54.66 193 VAL A N 1
ATOM 1554 C CA . VAL A 1 193 ? -5.230 11.251 -9.671 1.00 54.66 193 VAL A CA 1
ATOM 1555 C C . VAL A 1 193 ? -5.195 10.428 -8.385 1.00 54.66 193 VAL A C 1
ATOM 1557 O O . VAL A 1 193 ? -4.211 10.449 -7.633 1.00 54.66 193 VAL A O 1
ATOM 1560 N N . HIS A 1 194 ? -6.304 9.763 -8.071 1.00 68.50 194 HIS A N 1
ATOM 1561 C CA . HIS A 1 194 ? -6.410 8.964 -6.860 1.00 68.50 194 HIS A CA 1
ATOM 1562 C C . HIS A 1 194 ? -5.456 7.770 -6.944 1.00 68.50 194 HIS A C 1
ATOM 1564 O O . HIS A 1 194 ? -5.613 6.881 -7.768 1.00 68.50 194 HIS A O 1
ATOM 1570 N N . ASN A 1 195 ? -4.468 7.717 -6.050 1.00 77.38 195 ASN A N 1
ATOM 1571 C CA . ASN A 1 195 ? -3.431 6.677 -6.034 1.00 77.38 195 ASN A CA 1
ATOM 1572 C C . ASN A 1 195 ? -3.857 5.392 -5.304 1.00 77.38 195 ASN A C 1
ATOM 1574 O O . ASN A 1 195 ? -3.053 4.775 -4.602 1.00 77.38 195 ASN A O 1
ATOM 1578 N N . ASN A 1 196 ? -5.146 5.067 -5.356 1.00 89.06 196 ASN A N 1
ATOM 1579 C CA . ASN A 1 196 ? -5.714 3.937 -4.631 1.00 89.06 196 ASN A CA 1
ATOM 1580 C C . ASN A 1 196 ? -5.859 2.674 -5.483 1.00 89.06 196 ASN A C 1
ATOM 1582 O O . ASN A 1 196 ? -5.887 1.593 -4.899 1.00 89.06 196 ASN A O 1
ATOM 1586 N N . LEU A 1 197 ? -5.913 2.815 -6.809 1.00 91.31 197 LEU A N 1
ATOM 1587 C CA . LEU A 1 197 ? -5.996 1.721 -7.767 1.00 91.31 197 LEU A CA 1
ATOM 1588 C C . LEU A 1 197 ? -5.075 2.021 -8.956 1.00 91.31 197 LEU A C 1
ATOM 1590 O O . LEU A 1 197 ? -5.079 3.142 -9.468 1.00 91.31 197 LEU A O 1
ATOM 1594 N N . LYS A 1 198 ? -4.316 1.023 -9.407 1.00 90.12 198 LYS A N 1
ATOM 1595 C CA . LYS A 1 198 ? -3.711 0.994 -10.742 1.00 90.12 198 LYS A CA 1
ATOM 1596 C C . LYS A 1 198 ? -3.955 -0.366 -11.374 1.00 90.12 198 LYS A C 1
ATOM 1598 O O . LYS A 1 198 ? -3.923 -1.385 -10.686 1.00 90.12 198 LYS A O 1
ATOM 1603 N N . ILE A 1 199 ? -4.166 -0.365 -12.682 1.00 90.56 199 ILE A N 1
ATOM 1604 C CA . ILE A 1 199 ? -4.329 -1.575 -13.481 1.00 90.56 199 ILE A CA 1
ATOM 1605 C C . ILE A 1 199 ? -3.187 -1.613 -14.485 1.00 90.56 199 ILE A C 1
ATOM 1607 O O . ILE A 1 199 ? -2.869 -0.600 -15.108 1.00 90.56 199 ILE A O 1
ATOM 1611 N N . PHE A 1 200 ? -2.574 -2.781 -14.621 1.00 89.44 200 PHE A N 1
ATOM 1612 C CA . PHE A 1 200 ? -1.491 -3.035 -15.552 1.00 89.44 200 PHE A CA 1
ATOM 1613 C C . PHE A 1 200 ? -1.901 -4.138 -16.517 1.00 89.44 200 PHE A C 1
ATOM 1615 O O . PHE A 1 200 ? -2.444 -5.167 -16.107 1.00 89.44 200 PHE A O 1
ATOM 1622 N N . HIS A 1 201 ? -1.597 -3.936 -17.792 1.00 88.50 201 HIS A N 1
ATOM 1623 C CA . HIS A 1 201 ? -1.757 -4.936 -18.838 1.00 88.50 201 HIS A CA 1
ATOM 1624 C C . HIS A 1 201 ? -0.449 -5.020 -19.612 1.00 88.50 201 HIS A C 1
ATOM 1626 O O . HIS A 1 201 ? 0.091 -4.004 -20.047 1.00 88.50 201 HIS A O 1
ATOM 1632 N N . ARG A 1 202 ? 0.091 -6.236 -19.741 1.00 86.19 202 ARG A N 1
ATOM 1633 C CA . ARG A 1 202 ? 1.372 -6.485 -20.422 1.00 86.19 202 ARG A CA 1
ATOM 1634 C C . ARG A 1 202 ? 2.548 -5.658 -19.871 1.00 86.19 202 ARG A C 1
ATOM 1636 O O . ARG A 1 202 ? 3.368 -5.165 -20.636 1.00 86.19 202 ARG A O 1
ATOM 1643 N N . GLY A 1 203 ? 2.611 -5.465 -18.552 1.00 82.69 203 GLY A N 1
ATOM 1644 C CA . GLY A 1 203 ? 3.635 -4.645 -17.886 1.00 82.69 203 GLY A CA 1
ATOM 1645 C C . GLY A 1 203 ? 3.383 -3.136 -17.908 1.00 82.69 203 GLY A C 1
ATOM 1646 O O . GLY A 1 203 ? 3.878 -2.435 -17.027 1.00 82.69 203 GLY A O 1
ATOM 1647 N N . GLY A 1 204 ? 2.569 -2.640 -18.843 1.00 85.00 204 GLY A N 1
ATOM 1648 C CA . GLY A 1 204 ? 2.233 -1.224 -18.965 1.00 85.00 204 GLY A CA 1
ATOM 1649 C C . GLY A 1 204 ? 1.071 -0.809 -18.065 1.00 85.00 204 GLY A C 1
ATOM 1650 O O . GLY A 1 204 ? 0.129 -1.574 -17.854 1.00 85.00 204 GLY A O 1
ATOM 1651 N N . VAL A 1 205 ? 1.119 0.421 -17.549 1.00 87.44 205 VAL A N 1
ATOM 1652 C CA . VAL A 1 205 ? -0.017 1.036 -16.845 1.00 87.44 205 VAL A CA 1
ATOM 1653 C C . VAL A 1 205 ? -1.138 1.295 -17.849 1.00 87.44 205 VAL A C 1
ATOM 1655 O O . VAL A 1 205 ? -0.919 1.927 -18.881 1.00 87.44 205 VAL A O 1
ATOM 1658 N N . VAL A 1 206 ? -2.344 0.829 -17.538 1.00 89.31 206 VAL A N 1
ATOM 1659 C CA . VAL A 1 206 ? -3.531 1.074 -18.359 1.00 89.31 206 VAL A CA 1
ATOM 1660 C C . VAL A 1 206 ? -4.026 2.503 -18.128 1.00 89.31 206 VAL A C 1
ATOM 1662 O O . VAL A 1 206 ? -4.206 2.920 -16.982 1.00 89.31 206 VAL A O 1
ATOM 1665 N N . ASP A 1 207 ? -4.278 3.245 -19.208 1.00 87.75 207 ASP A N 1
ATOM 1666 C CA . ASP A 1 207 ? -4.972 4.536 -19.143 1.00 87.75 207 ASP A CA 1
ATOM 1667 C C . ASP A 1 207 ? -6.467 4.292 -18.862 1.00 87.75 207 ASP A C 1
ATOM 1669 O O . ASP A 1 207 ? -7.124 3.623 -19.670 1.00 87.75 207 ASP A O 1
ATOM 1673 N N . PRO A 1 208 ? -7.038 4.835 -17.770 1.00 87.94 208 PRO A N 1
ATOM 1674 C CA . PRO A 1 208 ? -8.445 4.623 -17.450 1.00 87.94 208 PRO A CA 1
ATOM 1675 C C . PRO A 1 208 ? -9.434 5.101 -18.526 1.00 87.94 208 PRO A C 1
ATOM 1677 O O . PRO A 1 208 ? -10.544 4.579 -18.582 1.00 87.94 208 PRO A O 1
ATOM 1680 N N . SER A 1 209 ? -9.053 6.030 -19.413 1.00 86.38 209 SER A N 1
ATOM 1681 C CA . SER A 1 209 ? -9.914 6.484 -20.519 1.00 86.38 209 SER A CA 1
ATOM 1682 C C . SER A 1 209 ? -9.929 5.525 -21.702 1.00 86.38 209 SER A C 1
ATOM 1684 O O . SER A 1 209 ? -10.844 5.569 -22.524 1.00 86.38 209 SER A O 1
ATOM 1686 N N . SER A 1 210 ? -8.925 4.652 -21.790 1.00 87.88 210 SER A N 1
ATOM 1687 C CA . SER A 1 210 ? -8.749 3.737 -22.916 1.00 87.88 210 SER A CA 1
ATOM 1688 C C . SER A 1 210 ? -9.568 2.452 -22.788 1.00 87.88 210 SER A C 1
ATOM 1690 O O . SER A 1 210 ? -9.713 1.722 -23.769 1.00 87.88 210 SER A O 1
ATOM 1692 N N . VAL A 1 211 ? -10.121 2.166 -21.602 1.00 89.25 211 VAL A N 1
ATOM 1693 C CA . VAL A 1 211 ? -10.818 0.907 -21.313 1.00 89.25 211 VAL A CA 1
ATOM 1694 C C . VAL A 1 211 ? -12.093 1.108 -20.500 1.00 89.25 211 VAL A C 1
ATOM 1696 O O . VAL A 1 211 ? -12.212 2.008 -19.671 1.00 89.25 211 VAL A O 1
ATOM 1699 N N . GLN A 1 212 ? -13.048 0.203 -20.699 1.00 89.06 212 GLN A N 1
ATOM 1700 C CA . GLN A 1 212 ? -14.187 0.028 -19.805 1.00 89.06 212 GLN A CA 1
ATOM 1701 C C . GLN A 1 212 ? -13.990 -1.259 -19.011 1.00 89.06 212 GLN A C 1
ATOM 1703 O O . GLN A 1 212 ? -13.702 -2.306 -19.592 1.00 89.06 212 GLN A O 1
ATOM 1708 N N . ILE A 1 213 ? -14.113 -1.177 -17.688 1.00 90.19 213 ILE A N 1
ATOM 1709 C CA . ILE A 1 213 ? -13.946 -2.337 -16.816 1.00 90.19 213 ILE A CA 1
ATOM 1710 C C . ILE A 1 213 ? -15.244 -3.144 -16.784 1.00 90.19 213 ILE A C 1
ATOM 1712 O O . ILE A 1 213 ? -16.299 -2.625 -16.424 1.00 90.19 213 ILE A O 1
ATOM 1716 N N . ASP A 1 214 ? -15.159 -4.423 -17.152 1.00 90.88 214 ASP A N 1
ATOM 1717 C CA . ASP A 1 214 ? -16.266 -5.369 -16.994 1.00 90.88 214 ASP A CA 1
ATOM 1718 C C . ASP A 1 214 ? -16.565 -5.547 -15.490 1.00 90.88 214 ASP A C 1
ATOM 1720 O O . ASP A 1 214 ? -15.640 -5.858 -14.730 1.00 90.88 214 ASP A O 1
ATOM 1724 N N . PRO A 1 215 ? -17.825 -5.401 -15.033 1.00 91.69 215 PRO A N 1
ATOM 1725 C CA . PRO A 1 215 ? -18.212 -5.670 -13.649 1.00 91.69 215 PRO A CA 1
ATOM 1726 C C . PRO A 1 215 ? -17.758 -7.035 -13.116 1.00 91.69 215 PRO A C 1
ATOM 1728 O O . PRO A 1 215 ? -17.476 -7.155 -11.924 1.00 91.69 215 PRO A O 1
ATOM 1731 N N . LYS A 1 216 ? -17.602 -8.043 -13.986 1.00 92.81 216 LYS A N 1
ATOM 1732 C CA . LYS A 1 216 ? -17.052 -9.355 -13.618 1.00 92.81 216 LYS A CA 1
ATOM 1733 C C . LYS A 1 216 ? -15.622 -9.275 -13.091 1.00 92.81 216 LYS A C 1
ATOM 1735 O O . LYS A 1 216 ? -15.253 -10.083 -12.245 1.00 92.81 216 LYS A O 1
ATOM 1740 N N . LEU A 1 217 ? -14.808 -8.320 -13.553 1.00 91.38 217 LEU A N 1
ATOM 1741 C CA . LEU A 1 217 ? -13.463 -8.121 -13.008 1.00 91.38 217 LEU A CA 1
ATOM 1742 C C . LEU A 1 217 ? -13.534 -7.720 -11.532 1.00 91.38 217 LEU A C 1
ATOM 1744 O O . LEU A 1 217 ? -12.736 -8.197 -10.732 1.00 91.38 217 LEU A O 1
ATOM 1748 N N . ILE A 1 218 ? -14.518 -6.898 -11.161 1.00 94.69 218 ILE A N 1
ATOM 1749 C CA . ILE A 1 218 ? -14.745 -6.469 -9.777 1.00 94.69 218 ILE A CA 1
ATOM 1750 C C . ILE A 1 218 ? -15.124 -7.677 -8.909 1.00 94.69 218 ILE A C 1
ATOM 1752 O O . ILE A 1 218 ? -14.624 -7.815 -7.793 1.00 94.69 218 ILE A O 1
ATOM 1756 N N . ASP A 1 219 ? -15.951 -8.582 -9.438 1.00 93.75 219 ASP A N 1
ATOM 1757 C CA . ASP A 1 219 ? -16.328 -9.819 -8.748 1.00 93.75 219 ASP A CA 1
ATOM 1758 C C . ASP A 1 219 ? -15.115 -10.739 -8.546 1.00 93.75 219 ASP A C 1
ATOM 1760 O O . ASP A 1 219 ? -14.899 -11.242 -7.443 1.00 93.75 219 ASP A O 1
ATOM 1764 N N . VAL A 1 220 ? -14.274 -10.902 -9.574 1.00 93.88 220 VAL A N 1
ATOM 1765 C CA . VAL A 1 220 ? -13.022 -11.676 -9.489 1.00 93.88 220 VAL A CA 1
ATOM 1766 C C . VAL A 1 220 ? -12.064 -11.060 -8.468 1.00 93.88 220 VAL A C 1
ATOM 1768 O O . VAL A 1 220 ? -11.512 -11.777 -7.637 1.00 93.88 220 VAL A O 1
ATOM 1771 N N . MET A 1 221 ? -11.889 -9.735 -8.478 1.00 94.25 221 MET A N 1
ATOM 1772 C CA . MET A 1 221 ? -11.078 -9.028 -7.482 1.00 94.25 221 MET A CA 1
ATOM 1773 C C . MET A 1 221 ? -11.593 -9.277 -6.061 1.00 94.25 221 MET A C 1
ATOM 1775 O O . MET A 1 221 ? -10.800 -9.566 -5.166 1.00 94.25 221 MET A O 1
ATOM 1779 N N . GLY A 1 222 ? -12.912 -9.194 -5.860 1.00 94.00 222 GLY A N 1
ATOM 1780 C CA . GLY A 1 222 ? -13.552 -9.467 -4.576 1.00 94.00 222 GLY A CA 1
ATOM 1781 C C . GLY A 1 222 ? -13.282 -10.890 -4.096 1.00 94.00 222 GLY A C 1
ATOM 1782 O O . GLY A 1 222 ? -12.789 -11.071 -2.987 1.00 94.00 222 GLY A O 1
ATOM 1783 N N . GLN A 1 223 ? -13.513 -11.887 -4.954 1.00 93.00 223 GLN A N 1
ATOM 1784 C CA . GLN A 1 223 ? -13.263 -13.298 -4.640 1.00 93.00 223 GLN A CA 1
ATOM 1785 C C . GLN A 1 223 ? -11.801 -13.558 -4.265 1.00 93.00 223 GLN A C 1
ATOM 1787 O O . GLN A 1 223 ? -11.530 -14.269 -3.304 1.00 93.00 223 GLN A O 1
ATOM 1792 N N . VAL A 1 224 ? -10.852 -12.966 -4.990 1.00 91.69 224 VAL A N 1
ATOM 1793 C CA . VAL A 1 224 ? -9.417 -13.166 -4.742 1.00 91.69 224 VAL A CA 1
ATOM 1794 C C . VAL A 1 224 ? -8.986 -12.544 -3.413 1.00 91.69 224 VAL A C 1
ATOM 1796 O O . VAL A 1 224 ? -8.229 -13.152 -2.652 1.00 91.69 224 VAL A O 1
ATOM 1799 N N . LEU A 1 225 ? -9.461 -11.334 -3.113 1.00 92.44 225 LEU A N 1
ATOM 1800 C CA . LEU A 1 225 ? -9.148 -10.654 -1.854 1.00 92.44 225 LEU A CA 1
ATOM 1801 C C . LEU A 1 225 ? -9.758 -11.376 -0.648 1.00 92.44 225 LEU A C 1
ATOM 1803 O O . LEU A 1 225 ? -9.091 -11.499 0.377 1.00 92.44 225 LEU A O 1
ATOM 1807 N N . ASP A 1 226 ? -10.974 -11.895 -0.799 1.00 89.12 226 ASP A N 1
ATOM 1808 C CA . ASP A 1 226 ? -11.671 -12.679 0.221 1.00 89.12 226 ASP A CA 1
ATOM 1809 C C . ASP A 1 226 ? -10.960 -14.023 0.474 1.00 89.12 226 ASP A C 1
ATOM 1811 O O . ASP A 1 226 ? -10.536 -14.312 1.592 1.00 89.12 226 ASP A O 1
ATOM 1815 N N . GLN A 1 227 ? -10.689 -14.799 -0.584 1.00 90.25 227 GLN A N 1
ATOM 1816 C CA . GLN A 1 227 ? -10.043 -16.117 -0.486 1.00 90.25 227 GLN A CA 1
ATOM 1817 C C . GLN A 1 227 ? -8.604 -16.063 0.037 1.00 90.25 227 GLN A C 1
ATOM 1819 O O . GLN A 1 227 ? -8.147 -16.994 0.699 1.00 90.25 227 GLN A O 1
ATOM 1824 N N . SER A 1 228 ? -7.865 -14.993 -0.261 1.00 88.44 228 SER A N 1
ATOM 1825 C CA . SER A 1 228 ? -6.484 -14.843 0.214 1.00 88.44 228 SER A CA 1
ATOM 1826 C C . SER A 1 228 ? -6.392 -14.461 1.696 1.00 88.44 228 SER A C 1
ATOM 1828 O O . SER A 1 228 ? -5.317 -14.594 2.286 1.00 88.44 228 SER A O 1
ATOM 1830 N N . ASN A 1 229 ? -7.486 -13.990 2.310 1.00 87.88 229 ASN A N 1
ATOM 1831 C CA . ASN A 1 229 ? -7.542 -13.477 3.687 1.00 87.88 229 ASN A CA 1
ATOM 1832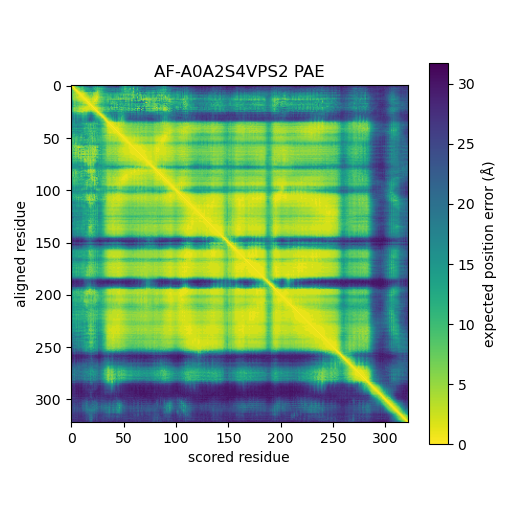 C C . ASN A 1 229 ? -6.562 -12.318 3.982 1.00 87.88 229 ASN A C 1
ATOM 1834 O O . ASN A 1 229 ? -6.313 -11.936 5.125 1.00 87.88 229 ASN A O 1
ATOM 1838 N N . VAL A 1 230 ? -5.988 -11.730 2.938 1.00 87.88 230 VAL A N 1
ATOM 1839 C CA . VAL A 1 230 ? -4.911 -10.746 3.044 1.00 87.88 230 VAL A CA 1
ATOM 1840 C C . VAL A 1 230 ? -5.359 -9.430 3.675 1.00 87.88 230 VAL A C 1
ATOM 1842 O O . VAL A 1 230 ? -4.619 -8.816 4.441 1.00 87.88 230 VAL A O 1
ATOM 1845 N N . LEU A 1 231 ? -6.590 -9.002 3.388 1.00 91.31 231 LEU A N 1
ATOM 1846 C CA . LEU A 1 231 ? -7.160 -7.782 3.945 1.00 91.31 231 LEU A CA 1
ATOM 1847 C C . LEU A 1 231 ? -7.357 -7.926 5.455 1.00 91.31 231 LEU A C 1
ATOM 1849 O O . LEU A 1 231 ? -7.034 -7.005 6.202 1.00 91.31 231 LEU A O 1
ATOM 1853 N N . GLN A 1 232 ? -7.789 -9.100 5.912 1.00 90.94 232 GLN A N 1
ATOM 1854 C CA . GLN A 1 232 ? -7.923 -9.389 7.334 1.00 90.94 232 GLN A CA 1
ATOM 1855 C C . GLN A 1 232 ? -6.559 -9.369 8.037 1.00 90.94 232 GLN A C 1
ATOM 1857 O O . GLN A 1 232 ? -6.411 -8.698 9.056 1.00 90.94 232 GLN A O 1
ATOM 1862 N N . THR A 1 233 ? -5.530 -9.992 7.449 1.00 86.75 233 THR A N 1
ATOM 1863 C CA . THR A 1 233 ? -4.155 -9.925 7.976 1.00 86.75 233 THR A CA 1
ATOM 1864 C C . THR A 1 233 ? -3.657 -8.480 8.093 1.00 86.75 233 THR A C 1
ATOM 1866 O O . THR A 1 233 ? -3.134 -8.087 9.135 1.00 86.75 233 THR A O 1
ATOM 1869 N N . ILE A 1 234 ? -3.862 -7.648 7.066 1.00 87.56 234 ILE A N 1
ATOM 1870 C CA . ILE A 1 234 ? -3.485 -6.224 7.109 1.00 87.56 234 ILE A CA 1
ATOM 1871 C C . ILE A 1 234 ? -4.241 -5.488 8.218 1.00 87.56 234 ILE A C 1
ATOM 1873 O O . ILE A 1 234 ? -3.631 -4.719 8.960 1.00 87.56 234 ILE A O 1
ATOM 1877 N N . LYS A 1 235 ? -5.556 -5.704 8.333 1.00 90.62 235 LYS A N 1
ATOM 1878 C CA . LYS A 1 235 ? -6.409 -5.060 9.339 1.00 90.62 235 LYS A CA 1
ATOM 1879 C C . LYS A 1 235 ? -5.929 -5.367 10.755 1.00 90.62 235 LYS A C 1
ATOM 1881 O O . LYS A 1 235 ? -5.837 -4.454 11.575 1.00 90.62 235 LYS A O 1
ATOM 1886 N N . GLU A 1 236 ? -5.582 -6.622 11.020 1.00 88.69 236 GLU A N 1
ATOM 1887 C CA . GLU A 1 236 ? -5.049 -7.067 12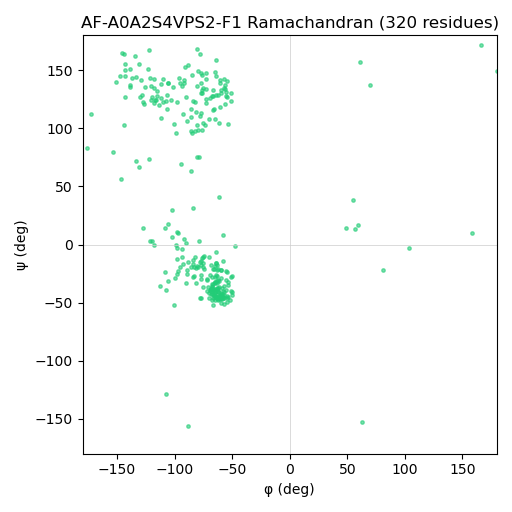.308 1.00 88.69 236 GLU A CA 1
ATOM 1888 C C . GLU A 1 236 ? -3.690 -6.442 12.613 1.00 88.69 236 GLU A C 1
ATOM 1890 O O . GLU A 1 236 ? -3.509 -5.897 13.700 1.00 88.69 236 GLU A O 1
ATOM 1895 N N . ILE A 1 237 ? -2.756 -6.457 11.656 1.00 83.19 237 ILE A N 1
ATOM 1896 C CA . ILE A 1 237 ? -1.435 -5.835 11.825 1.00 83.19 237 ILE A CA 1
ATOM 1897 C C . ILE A 1 237 ? -1.583 -4.340 12.117 1.00 83.19 237 ILE A C 1
ATOM 1899 O O . ILE A 1 237 ? -0.988 -3.841 13.066 1.00 83.19 237 ILE A O 1
ATOM 1903 N N . GLN A 1 238 ? -2.413 -3.629 11.348 1.00 84.62 238 GLN A N 1
ATOM 1904 C CA . GLN A 1 238 ? -2.684 -2.208 11.573 1.00 84.62 238 GLN A CA 1
ATOM 1905 C C . GLN A 1 238 ? -3.233 -1.955 12.982 1.00 84.62 238 GLN A C 1
ATOM 1907 O O . GLN A 1 238 ? -2.748 -1.070 13.675 1.00 84.62 238 GLN A O 1
ATOM 1912 N N . SER A 1 239 ? -4.203 -2.755 13.432 1.00 85.38 239 SER A N 1
ATOM 1913 C CA . SER A 1 239 ? -4.782 -2.595 14.769 1.00 85.38 239 SER A CA 1
ATOM 1914 C C . SER A 1 239 ? -3.798 -2.921 15.895 1.00 85.38 239 SER A C 1
ATOM 1916 O O . SER A 1 239 ? -3.895 -2.322 16.962 1.00 85.38 239 SER A O 1
ATOM 1918 N N . LYS A 1 240 ? -2.899 -3.890 15.694 1.00 79.94 240 LYS A N 1
ATOM 1919 C CA . LYS A 1 240 ? -1.904 -4.295 16.697 1.00 79.94 240 LYS A CA 1
ATOM 1920 C C . LYS A 1 240 ? -0.761 -3.291 16.817 1.00 79.94 240 LYS A C 1
ATOM 1922 O O . LYS A 1 240 ? -0.268 -3.081 17.918 1.00 79.94 240 LYS A O 1
ATOM 1927 N N . LEU A 1 241 ? -0.342 -2.699 15.698 1.00 79.44 241 LEU A N 1
ATOM 1928 C CA . LEU A 1 241 ? 0.773 -1.748 15.654 1.00 79.44 241 LEU A CA 1
ATOM 1929 C C . LEU A 1 241 ? 0.370 -0.312 16.014 1.00 79.44 241 LEU A C 1
ATOM 1931 O O . LEU A 1 241 ? 1.244 0.487 16.326 1.00 79.44 241 LEU A O 1
ATOM 1935 N N . ASP A 1 242 ? -0.923 0.016 15.999 1.00 79.00 242 ASP A N 1
ATOM 1936 C CA . ASP A 1 242 ? -1.445 1.315 16.446 1.00 79.00 242 ASP A CA 1
ATOM 1937 C C . ASP A 1 242 ? -2.631 1.137 17.418 1.00 79.00 242 ASP A C 1
ATOM 1939 O O . ASP A 1 242 ? -3.782 1.435 17.083 1.00 79.00 242 ASP A O 1
ATOM 1943 N N . PRO A 1 243 ? -2.390 0.591 18.625 1.00 81.06 243 PRO A N 1
ATOM 1944 C CA . PRO A 1 243 ? -3.462 0.279 19.566 1.00 81.06 243 PRO A CA 1
ATOM 1945 C C . PRO A 1 243 ? -4.031 1.516 20.275 1.00 81.06 243 PRO A C 1
ATOM 1947 O O . PRO A 1 243 ? -5.131 1.444 20.821 1.00 81.06 243 PRO A O 1
ATOM 1950 N N . ILE A 1 244 ? -3.296 2.632 20.302 1.00 82.19 244 ILE A N 1
ATOM 1951 C CA . ILE A 1 244 ? -3.626 3.826 21.101 1.00 82.19 244 ILE A CA 1
ATOM 1952 C C . ILE A 1 244 ? -3.880 5.082 20.267 1.00 82.19 244 ILE A C 1
ATOM 1954 O O . ILE A 1 244 ? -4.231 6.112 20.844 1.00 82.19 244 ILE A O 1
ATOM 1958 N N . ASP A 1 245 ? -3.770 4.987 18.937 1.00 86.94 245 ASP A N 1
ATOM 1959 C CA . ASP A 1 245 ? -3.788 6.120 18.013 1.00 86.94 245 ASP A CA 1
ATOM 1960 C C . ASP A 1 245 ? -2.626 7.108 18.261 1.00 86.94 245 ASP A C 1
ATOM 1962 O O . ASP A 1 245 ? -2.060 7.220 19.351 1.00 86.94 245 ASP A O 1
ATOM 19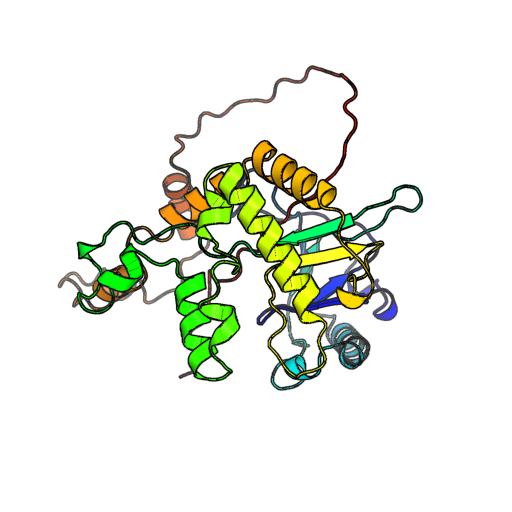66 N N . ILE A 1 246 ? -2.270 7.873 17.228 1.00 81.56 246 ILE A N 1
ATOM 1967 C CA . ILE A 1 246 ? -1.213 8.887 17.297 1.00 81.56 246 ILE A CA 1
ATOM 1968 C C . ILE A 1 246 ? -1.419 9.921 18.422 1.00 81.56 246 ILE A C 1
ATOM 1970 O O . ILE A 1 246 ? -0.449 10.424 18.980 1.00 81.56 246 ILE A O 1
ATOM 1974 N N . GLU A 1 247 ? -2.663 10.240 18.794 1.00 83.75 247 GLU A N 1
ATOM 1975 C CA . GLU A 1 247 ? -2.951 11.143 19.917 1.00 83.75 247 GLU A CA 1
ATOM 1976 C C . GLU A 1 247 ? -2.633 10.507 21.277 1.00 83.75 247 GLU A C 1
ATOM 1978 O O . GLU A 1 247 ? -2.146 11.201 22.171 1.00 83.75 247 GLU A O 1
ATOM 1983 N N . GLY A 1 248 ? -2.872 9.201 21.434 1.00 80.12 248 GLY A N 1
ATOM 1984 C CA . GLY A 1 248 ? -2.441 8.453 22.613 1.00 80.12 248 GLY A CA 1
ATOM 1985 C C . GLY A 1 248 ? -0.919 8.376 22.682 1.00 80.12 248 GLY A C 1
ATOM 1986 O O . GLY A 1 248 ? -0.339 8.678 23.722 1.00 80.12 248 GLY A O 1
ATOM 1987 N N . LEU A 1 249 ? -0.276 8.098 21.547 1.00 75.88 249 LEU A N 1
ATOM 1988 C CA . LEU A 1 249 ? 1.179 8.052 21.439 1.00 75.88 249 LEU A CA 1
ATOM 1989 C C . LEU A 1 249 ? 1.823 9.398 21.814 1.00 75.88 249 LEU A C 1
ATOM 1991 O O . LEU A 1 249 ? 2.753 9.441 22.613 1.00 75.88 249 LEU A O 1
ATOM 1995 N N . PHE A 1 250 ? 1.293 10.522 21.320 1.00 75.75 250 PHE A N 1
ATOM 1996 C CA . PHE A 1 250 ? 1.776 11.846 21.724 1.00 75.75 250 PHE A CA 1
ATOM 1997 C C . PHE A 1 250 ? 1.570 12.133 23.212 1.00 75.75 250 PHE A C 1
ATOM 1999 O O . PHE A 1 250 ? 2.366 12.864 23.798 1.00 75.75 250 PHE A O 1
ATOM 2006 N N . LYS A 1 251 ? 0.521 11.596 23.842 1.00 79.81 251 LYS A N 1
ATOM 2007 C CA . LYS A 1 251 ? 0.340 11.737 25.291 1.00 79.81 251 LYS A CA 1
ATOM 2008 C C . LYS A 1 251 ? 1.397 10.961 26.061 1.00 79.81 251 LYS A C 1
ATOM 2010 O O . LYS A 1 251 ? 1.882 11.496 27.046 1.00 79.81 251 LYS A O 1
ATOM 2015 N N . GLU A 1 252 ? 1.756 9.757 25.625 1.00 71.00 252 GLU A N 1
ATOM 2016 C CA . GLU A 1 252 ? 2.849 8.987 26.232 1.00 71.00 252 GLU A CA 1
ATOM 2017 C C . GLU A 1 252 ? 4.194 9.700 26.053 1.00 71.00 252 GLU A C 1
ATOM 2019 O O . GLU A 1 252 ? 4.903 9.901 27.033 1.00 71.00 252 GLU A O 1
ATOM 2024 N N . PHE A 1 253 ? 4.489 10.208 24.851 1.00 65.62 253 PHE A N 1
ATOM 2025 C CA . PHE A 1 253 ? 5.727 10.955 24.585 1.00 65.62 253 PHE A CA 1
ATOM 2026 C C . PHE A 1 253 ? 5.865 12.257 25.379 1.00 65.62 253 PHE A C 1
ATOM 2028 O O . PHE A 1 253 ? 6.976 12.660 25.709 1.00 65.62 253 PHE A O 1
ATOM 2035 N N . ASN A 1 254 ? 4.756 12.946 25.655 1.00 67.56 254 ASN A N 1
ATOM 2036 C CA . ASN A 1 254 ? 4.771 14.222 26.374 1.00 67.56 254 ASN A CA 1
ATOM 2037 C C . ASN A 1 254 ? 4.601 14.062 27.893 1.00 67.56 254 ASN A C 1
ATOM 2039 O O . ASN A 1 254 ? 4.483 15.072 28.596 1.00 67.56 254 ASN A O 1
ATOM 2043 N N . GLN A 1 255 ? 4.553 12.833 28.421 1.00 65.62 255 GLN A N 1
ATOM 2044 C CA . GLN A 1 255 ? 4.621 12.645 29.866 1.00 65.62 255 GLN A CA 1
ATOM 2045 C C . GLN A 1 255 ? 6.012 13.067 30.356 1.00 65.62 255 GLN A C 1
ATOM 2047 O O . GLN A 1 255 ? 7.013 12.699 29.741 1.00 65.62 255 GLN A O 1
ATOM 2052 N N . PRO A 1 256 ? 6.102 13.866 31.437 1.00 58.12 256 PRO A N 1
ATOM 2053 C CA . PRO A 1 256 ? 7.394 14.160 32.037 1.00 58.12 256 PRO A CA 1
ATOM 2054 C C . PRO A 1 256 ? 8.048 12.826 32.417 1.00 58.12 256 PRO A C 1
ATOM 2056 O O . PRO A 1 256 ? 7.338 11.981 32.973 1.00 58.12 256 PRO A O 1
ATOM 2059 N N . PRO A 1 257 ? 9.349 12.624 32.124 1.00 57.66 257 PRO A N 1
ATOM 2060 C CA . PRO A 1 257 ? 10.019 11.369 32.435 1.00 57.66 257 PRO A CA 1
ATOM 2061 C C . PRO A 1 257 ? 9.758 11.041 33.901 1.00 57.66 257 PRO A C 1
ATOM 2063 O O . PRO A 1 257 ? 9.919 11.911 34.773 1.00 57.66 257 PRO A O 1
ATOM 2066 N N . ASN A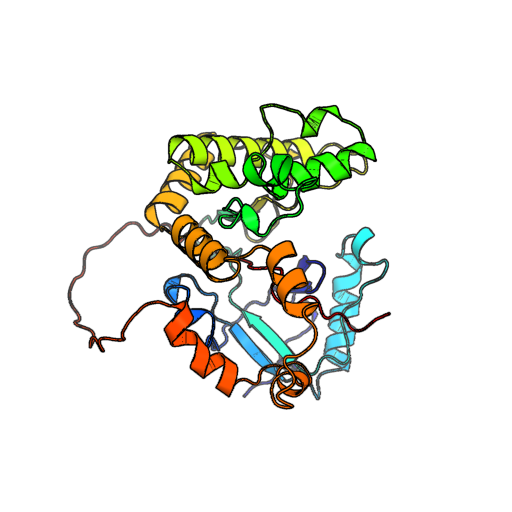 1 258 ? 9.322 9.809 34.191 1.00 54.69 258 ASN A N 1
ATOM 2067 C CA . ASN A 1 258 ? 9.345 9.369 35.576 1.00 54.69 258 ASN A CA 1
ATOM 2068 C C . ASN A 1 258 ? 10.780 9.574 36.058 1.00 54.69 258 ASN A C 1
ATOM 2070 O O . ASN A 1 258 ? 11.735 9.339 35.325 1.00 54.69 258 ASN A O 1
ATOM 2074 N N . THR A 1 259 ? 10.955 10.028 37.293 1.00 54.16 259 THR A N 1
ATOM 2075 C CA . THR A 1 259 ? 12.240 10.421 37.902 1.00 54.16 259 THR A CA 1
ATOM 2076 C C . THR A 1 259 ? 13.326 9.325 37.934 1.00 54.16 259 THR A C 1
ATOM 2078 O O . THR A 1 259 ? 14.395 9.519 38.516 1.00 54.16 259 THR A O 1
ATOM 2081 N N . ASN A 1 260 ? 13.093 8.187 37.281 1.00 53.00 260 ASN A N 1
ATOM 2082 C CA . ASN A 1 260 ? 14.063 7.163 36.951 1.00 53.00 260 ASN A CA 1
ATOM 2083 C C . ASN A 1 260 ? 14.763 7.515 35.629 1.00 53.00 260 ASN A C 1
ATOM 2085 O O . ASN A 1 260 ? 14.195 7.372 34.552 1.00 53.00 260 ASN A O 1
ATOM 2089 N N . LYS A 1 261 ? 16.046 7.881 35.721 1.00 49.62 261 LYS A N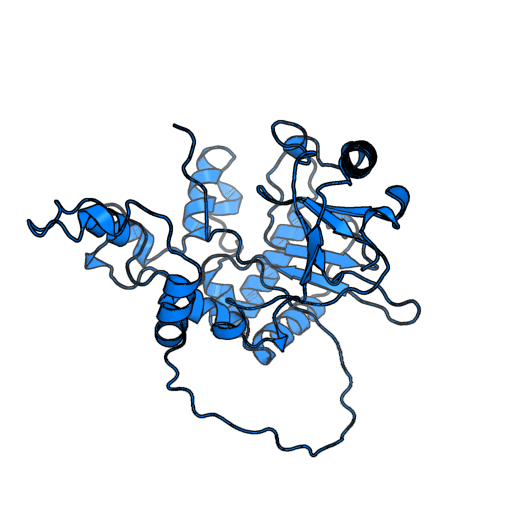 1
ATOM 2090 C CA . LYS A 1 261 ? 17.000 8.163 34.623 1.00 49.62 261 LYS A CA 1
ATOM 2091 C C . LYS A 1 261 ? 17.069 7.142 33.461 1.00 49.62 261 LYS A C 1
ATOM 2093 O O . LYS A 1 261 ? 17.870 7.335 32.560 1.00 49.62 261 LYS A O 1
ATOM 2098 N N . GLN A 1 262 ? 16.307 6.048 33.490 1.00 50.66 262 GLN A N 1
ATOM 2099 C CA . GLN A 1 262 ? 16.265 5.033 32.434 1.00 50.66 262 GLN A CA 1
ATOM 2100 C C . GLN A 1 262 ? 15.321 5.396 31.274 1.00 50.66 262 GLN A C 1
ATOM 2102 O O . GLN A 1 262 ? 15.581 4.967 30.158 1.00 50.66 262 GLN A O 1
ATOM 2107 N N . GLU A 1 263 ? 14.266 6.192 31.492 1.00 48.91 263 GLU A N 1
ATOM 2108 C CA . GLU A 1 263 ? 13.303 6.536 30.422 1.00 48.91 263 GLU A CA 1
ATOM 2109 C C . GLU A 1 263 ? 13.829 7.608 29.449 1.00 48.91 263 GLU A C 1
ATOM 2111 O O . GLU A 1 263 ? 13.498 7.564 28.267 1.00 48.91 263 GLU A O 1
ATOM 2116 N N . GLU A 1 264 ? 14.698 8.522 29.903 1.00 50.44 264 GLU A N 1
ATOM 2117 C CA . GLU A 1 264 ? 15.352 9.516 29.026 1.00 50.44 264 GLU A CA 1
ATOM 2118 C C . GLU A 1 264 ? 16.258 8.866 27.960 1.00 50.44 264 GLU A C 1
ATOM 2120 O O . GLU A 1 264 ? 16.512 9.477 26.924 1.00 50.44 264 GLU A O 1
ATOM 2125 N N . ASP A 1 265 ? 16.715 7.628 28.186 1.00 51.69 265 ASP A N 1
ATOM 2126 C CA . ASP A 1 265 ? 17.637 6.915 27.291 1.00 51.69 265 ASP A CA 1
ATOM 2127 C C . ASP A 1 265 ? 16.921 5.983 26.291 1.00 51.69 265 ASP A C 1
ATOM 2129 O O . ASP A 1 265 ? 17.467 5.654 25.244 1.00 51.69 265 ASP A O 1
ATOM 2133 N N . LEU A 1 266 ? 15.662 5.606 26.554 1.00 52.06 266 LEU A N 1
ATOM 2134 C CA . LEU A 1 266 ? 14.877 4.682 25.713 1.00 52.06 266 LEU A CA 1
ATOM 2135 C C . LEU A 1 266 ? 14.544 5.235 24.317 1.00 52.06 266 LEU A C 1
ATOM 2137 O O . LEU A 1 266 ? 14.243 4.468 23.406 1.00 52.06 266 LEU A O 1
ATOM 2141 N N . PHE A 1 267 ? 14.591 6.557 24.148 1.00 51.22 267 PHE A N 1
ATOM 2142 C CA . PHE A 1 267 ? 14.282 7.244 22.889 1.00 51.22 267 PHE A CA 1
ATOM 2143 C C . PHE A 1 267 ? 15.448 8.091 22.364 1.00 51.22 267 PHE A C 1
ATOM 2145 O O . PHE A 1 267 ? 15.304 8.778 21.353 1.00 51.22 267 PHE A O 1
ATOM 2152 N N . SER A 1 268 ? 16.598 8.068 23.049 1.00 53.16 268 SER A N 1
ATOM 2153 C CA . SER A 1 268 ? 17.802 8.808 22.649 1.00 53.16 268 SER A CA 1
ATOM 2154 C C . SER A 1 268 ? 18.501 8.157 21.448 1.00 53.16 268 SER A C 1
ATOM 2156 O O . SER A 1 268 ? 19.253 8.817 20.728 1.00 53.16 268 SER A O 1
ATOM 2158 N N . SER A 1 269 ? 18.225 6.868 21.221 1.00 48.72 269 SER A N 1
ATOM 2159 C CA . SER A 1 269 ? 18.842 6.037 20.193 1.00 48.72 269 SER A CA 1
ATOM 2160 C C . SER A 1 269 ? 17.771 5.320 19.358 1.00 48.72 269 SER A C 1
ATOM 2162 O O . SER A 1 269 ? 16.748 4.907 19.907 1.00 48.72 269 SER A O 1
ATOM 2164 N N . PRO A 1 270 ? 17.959 5.171 18.032 1.00 48.97 270 PRO A N 1
ATOM 2165 C CA . PRO A 1 270 ? 17.080 4.344 17.211 1.00 48.97 270 PRO A CA 1
ATOM 2166 C C . PRO A 1 270 ? 17.049 2.912 17.744 1.00 48.97 270 PRO A C 1
ATOM 2168 O O . PRO A 1 270 ? 18.099 2.397 18.123 1.00 48.97 270 PRO A O 1
ATOM 2171 N N . ILE A 1 271 ? 15.877 2.268 17.696 1.00 53.88 271 ILE A N 1
ATOM 2172 C CA . ILE A 1 271 ? 15.766 0.838 18.001 1.00 53.88 271 ILE A CA 1
ATOM 2173 C C . ILE A 1 271 ? 16.745 0.058 17.122 1.00 53.88 271 ILE A C 1
ATOM 2175 O O . ILE A 1 271 ? 16.763 0.227 15.894 1.00 53.88 271 ILE A O 1
ATOM 2179 N N . ASP A 1 272 ? 17.581 -0.771 17.735 1.00 54.81 272 ASP A N 1
ATOM 2180 C CA . ASP A 1 272 ? 18.526 -1.572 16.969 1.00 54.81 272 ASP A CA 1
ATOM 2181 C C . ASP A 1 272 ? 17.853 -2.827 16.375 1.00 54.81 272 ASP A C 1
ATOM 2183 O O . ASP A 1 272 ? 16.704 -3.178 16.666 1.00 54.81 272 ASP A O 1
ATOM 2187 N N . LEU A 1 273 ? 18.548 -3.515 15.464 1.00 53.22 273 LEU A N 1
ATOM 2188 C CA . LEU A 1 273 ? 17.988 -4.694 14.797 1.00 53.22 273 LEU A CA 1
ATOM 2189 C C . LEU A 1 273 ? 17.718 -5.859 15.770 1.00 53.22 273 LEU A C 1
ATOM 2191 O O . LEU A 1 273 ? 16.854 -6.687 15.484 1.00 53.22 273 LEU A O 1
ATOM 2195 N N . ASN A 1 274 ? 18.464 -5.967 16.869 1.00 58.97 274 ASN A N 1
ATOM 2196 C CA . ASN A 1 274 ? 18.275 -7.013 17.872 1.00 58.97 274 ASN A CA 1
ATOM 2197 C C . ASN A 1 274 ? 17.066 -6.695 18.750 1.00 58.97 274 ASN A C 1
ATOM 2199 O O . ASN A 1 274 ? 16.202 -7.551 18.891 1.00 58.97 274 ASN A O 1
ATOM 2203 N N . GLU A 1 275 ? 16.937 -5.455 19.215 1.00 59.47 275 GLU A N 1
ATOM 2204 C CA . GLU A 1 275 ? 15.755 -4.980 19.938 1.00 59.47 275 GLU A CA 1
ATOM 2205 C C . GLU A 1 275 ? 14.487 -5.168 19.096 1.00 59.47 275 GLU A C 1
ATOM 2207 O O . GLU A 1 275 ? 13.478 -5.691 19.571 1.00 59.47 275 GLU A O 1
ATOM 2212 N N . LEU A 1 276 ? 14.554 -4.838 17.800 1.00 61.69 276 LEU A N 1
ATOM 2213 C CA . LEU A 1 276 ? 13.451 -5.073 16.876 1.00 61.69 276 LEU A CA 1
ATOM 2214 C C . LEU A 1 276 ? 13.126 -6.567 16.735 1.00 61.69 276 LEU A C 1
ATOM 2216 O O . LEU A 1 276 ? 11.953 -6.926 16.673 1.00 61.69 276 LEU A O 1
ATOM 2220 N N . LYS A 1 277 ? 14.130 -7.453 16.692 1.00 61.38 277 LYS A N 1
ATOM 2221 C CA . LYS A 1 277 ? 13.908 -8.910 16.658 1.00 61.38 277 LYS A CA 1
ATOM 2222 C C . LYS A 1 277 ? 13.276 -9.423 17.950 1.00 61.38 277 LYS A C 1
ATOM 2224 O O . LYS A 1 277 ? 12.386 -10.268 17.871 1.00 61.38 277 LYS A O 1
ATOM 2229 N N . ASP A 1 278 ? 13.685 -8.893 19.096 1.00 66.19 278 ASP A N 1
ATOM 2230 C CA . ASP A 1 278 ? 13.201 -9.307 20.413 1.00 66.19 278 ASP A CA 1
ATOM 2231 C C . ASP A 1 278 ? 11.726 -8.939 20.631 1.00 66.19 278 ASP A C 1
ATOM 2233 O O . ASP A 1 278 ? 11.006 -9.663 21.323 1.00 66.19 278 ASP A O 1
ATOM 2237 N N . ILE A 1 279 ? 11.231 -7.875 19.986 1.00 64.38 279 ILE A N 1
ATOM 2238 C CA . ILE A 1 279 ? 9.812 -7.496 20.063 1.00 64.38 279 ILE A CA 1
ATOM 2239 C C . ILE A 1 279 ? 8.906 -8.262 19.080 1.00 64.38 279 ILE A C 1
ATOM 2241 O O . ILE A 1 279 ? 7.695 -8.337 19.302 1.00 64.38 279 ILE A O 1
ATOM 2245 N N . LEU A 1 280 ? 9.449 -8.878 18.017 1.00 61.78 280 LEU A N 1
ATOM 2246 C CA . LEU A 1 280 ? 8.643 -9.562 16.987 1.00 61.78 280 LEU A CA 1
ATOM 2247 C C . LEU A 1 280 ? 7.717 -10.672 17.520 1.00 61.78 280 LEU A C 1
ATOM 2249 O O . LEU A 1 280 ? 6.573 -10.741 17.057 1.00 61.78 280 LEU A O 1
ATOM 2253 N N . PRO A 1 281 ? 8.126 -11.530 18.479 1.00 64.62 281 PRO A N 1
ATOM 2254 C CA . PRO A 1 281 ? 7.238 -12.544 19.050 1.00 64.62 281 PRO A CA 1
ATOM 2255 C C . PRO A 1 281 ? 5.977 -11.947 19.693 1.00 64.62 281 PRO A C 1
ATOM 2257 O O . PRO A 1 281 ? 4.882 -12.490 19.530 1.00 64.62 281 PRO A O 1
ATOM 2260 N N . TYR A 1 282 ? 6.109 -10.794 20.354 1.00 59.00 282 TYR A N 1
ATOM 2261 C CA . TYR A 1 282 ? 5.002 -10.106 21.024 1.00 59.00 282 TYR A CA 1
ATOM 2262 C C . TYR A 1 282 ? 4.029 -9.464 20.030 1.00 59.00 282 TYR A C 1
ATOM 2264 O O . TYR A 1 282 ? 2.827 -9.415 20.286 1.00 59.00 282 TYR A O 1
ATOM 2272 N N . LEU A 1 283 ? 4.518 -9.046 18.858 1.00 57.31 283 LEU A N 1
ATOM 2273 C CA . LEU A 1 283 ? 3.679 -8.526 17.774 1.00 57.31 283 LEU A CA 1
ATOM 2274 C C . LEU A 1 283 ? 2.851 -9.629 17.093 1.00 57.31 283 LEU A C 1
ATOM 2276 O O . LEU A 1 283 ? 1.735 -9.381 16.624 1.00 57.31 283 LEU A O 1
ATOM 2280 N N . ASN A 1 284 ? 3.369 -10.860 17.055 1.00 52.84 284 ASN A N 1
ATOM 2281 C CA . ASN A 1 284 ? 2.711 -11.972 16.370 1.00 52.84 284 ASN A CA 1
ATOM 2282 C C . ASN A 1 284 ? 1.664 -12.693 17.241 1.00 52.84 284 ASN A C 1
ATOM 2284 O O . ASN A 1 284 ? 0.782 -13.367 16.712 1.00 52.84 284 ASN A O 1
ATOM 2288 N N . GLY A 1 285 ? 1.716 -12.547 18.571 1.00 51.66 285 GLY A N 1
ATOM 2289 C CA . GLY A 1 285 ? 0.787 -13.214 19.496 1.00 51.66 285 GLY A CA 1
ATOM 2290 C C . GLY A 1 285 ? 0.812 -14.748 19.412 1.00 51.66 285 GLY A C 1
ATOM 2291 O O . GLY A 1 285 ? -0.130 -15.399 19.859 1.00 51.66 285 GLY A O 1
ATOM 2292 N N . LYS A 1 286 ? 1.859 -15.326 18.811 1.00 40.47 286 LYS A N 1
ATOM 2293 C CA . LYS A 1 286 ? 2.062 -16.771 18.692 1.00 40.47 286 LYS A CA 1
ATOM 2294 C C . LYS A 1 286 ? 3.173 -17.195 19.646 1.00 40.47 286 LYS A C 1
ATOM 2296 O O . LYS A 1 286 ? 4.324 -16.813 19.453 1.00 40.47 286 LYS A O 1
ATOM 2301 N N . GLU A 1 287 ? 2.844 -18.037 20.624 1.00 35.12 287 GLU A N 1
ATOM 2302 C CA . GLU A 1 287 ? 3.821 -18.994 21.145 1.00 35.12 287 GLU A CA 1
ATOM 2303 C C . GLU A 1 287 ? 4.228 -19.892 19.968 1.00 35.12 287 GLU A C 1
ATOM 2305 O O . GLU A 1 287 ? 3.381 -20.526 19.333 1.00 35.12 287 GLU A O 1
ATOM 2310 N N . TYR A 1 288 ? 5.507 -19.888 19.597 1.00 35.38 288 TYR A N 1
ATOM 2311 C CA . TYR A 1 288 ? 5.981 -20.702 18.483 1.00 35.38 288 TYR A CA 1
ATOM 2312 C C . TYR A 1 288 ? 5.939 -22.184 18.873 1.00 35.38 288 TYR A C 1
ATOM 2314 O O . TYR A 1 288 ? 6.783 -22.658 19.629 1.00 35.38 288 TYR A O 1
ATOM 2322 N N . ILE A 1 289 ? 4.992 -22.933 18.306 1.00 30.42 289 ILE A N 1
ATOM 2323 C CA . ILE A 1 289 ? 5.141 -24.379 18.134 1.00 30.42 289 ILE A CA 1
ATOM 2324 C C . ILE A 1 289 ? 5.903 -24.580 16.824 1.00 30.42 289 ILE A C 1
ATOM 2326 O O . ILE A 1 289 ? 5.430 -24.204 15.751 1.00 30.42 289 ILE A O 1
ATOM 2330 N N . ILE A 1 290 ? 7.100 -25.151 16.925 1.00 28.80 290 ILE A N 1
ATOM 2331 C CA . ILE A 1 290 ? 7.899 -25.592 15.780 1.00 28.80 290 ILE A CA 1
ATOM 2332 C C . ILE A 1 290 ? 7.142 -26.756 15.127 1.00 28.80 290 ILE A C 1
ATOM 2334 O O . ILE A 1 290 ? 6.949 -27.793 15.759 1.00 28.80 290 ILE A O 1
ATOM 2338 N N . ILE A 1 291 ? 6.689 -26.585 13.883 1.00 31.81 291 ILE A N 1
ATOM 2339 C CA . ILE A 1 291 ? 6.067 -27.655 13.092 1.00 31.81 291 ILE A CA 1
ATOM 2340 C C . ILE A 1 291 ? 6.992 -27.973 11.917 1.00 31.81 291 ILE A C 1
ATOM 2342 O O . ILE A 1 291 ? 7.277 -27.103 11.095 1.00 31.81 291 ILE A O 1
ATOM 2346 N N . GLU A 1 292 ? 7.454 -29.221 11.843 1.00 28.38 292 GLU A N 1
ATOM 2347 C CA . GLU A 1 292 ? 8.206 -29.746 10.700 1.00 28.38 292 GLU A CA 1
ATOM 2348 C C . GLU A 1 292 ? 7.279 -30.046 9.501 1.00 28.38 292 GLU A C 1
ATOM 2350 O O . GLU A 1 292 ? 6.129 -30.455 9.692 1.00 28.38 292 GLU A O 1
ATOM 2355 N N . PRO A 1 293 ? 7.746 -29.855 8.252 1.00 33.16 293 PRO A N 1
ATOM 2356 C CA . PRO A 1 293 ? 6.915 -30.011 7.062 1.00 33.16 293 PRO A CA 1
ATOM 2357 C C . PRO A 1 293 ? 6.640 -31.483 6.709 1.00 33.16 293 PRO A C 1
ATOM 2359 O O . PRO A 1 293 ? 7.550 -32.305 6.629 1.00 33.16 293 PRO A O 1
ATOM 2362 N N . ASN A 1 294 ? 5.374 -31.789 6.404 1.00 30.81 294 ASN A N 1
ATOM 2363 C CA . ASN A 1 294 ? 4.925 -33.065 5.842 1.00 30.81 294 ASN A CA 1
ATOM 2364 C C . ASN A 1 294 ? 4.650 -32.914 4.327 1.00 30.81 294 ASN A C 1
ATOM 2366 O O . ASN A 1 294 ? 3.845 -32.052 3.958 1.00 30.81 294 ASN A O 1
ATOM 2370 N N . PRO A 1 295 ? 5.265 -33.717 3.436 1.00 33.72 295 PRO A N 1
ATOM 2371 C CA . PRO A 1 295 ? 5.056 -33.623 1.999 1.00 33.72 295 PRO A CA 1
ATOM 2372 C C . PRO A 1 295 ? 4.083 -34.704 1.503 1.00 33.72 295 PRO A C 1
ATOM 2374 O O . PRO A 1 295 ? 4.484 -35.848 1.315 1.00 33.72 295 PRO A O 1
ATOM 2377 N N . ALA A 1 296 ? 2.828 -34.347 1.217 1.00 34.62 296 ALA A N 1
ATOM 2378 C CA . ALA A 1 296 ? 1.995 -35.066 0.242 1.00 34.62 296 ALA A CA 1
ATOM 2379 C C . ALA A 1 296 ? 0.668 -34.338 -0.030 1.00 34.62 296 ALA A C 1
ATOM 2381 O O . ALA A 1 296 ? -0.219 -34.312 0.815 1.00 34.62 296 ALA A O 1
ATOM 2382 N N . SER A 1 297 ? 0.481 -33.816 -1.240 1.00 31.92 297 SER A N 1
ATOM 2383 C CA . SER A 1 297 ? -0.531 -34.329 -2.178 1.00 31.92 297 SER A CA 1
ATOM 2384 C C . SER A 1 297 ? -0.495 -33.512 -3.469 1.00 31.92 297 SER A C 1
ATOM 2386 O O . SER A 1 297 ? -0.107 -32.345 -3.484 1.00 31.92 297 SER A O 1
ATOM 2388 N N . SER A 1 298 ? -0.832 -34.182 -4.564 1.00 33.38 298 SER A N 1
ATOM 2389 C CA . SER A 1 298 ? -0.838 -33.651 -5.920 1.00 33.38 298 SER A CA 1
ATOM 2390 C C . SER A 1 298 ? -2.268 -33.706 -6.431 1.00 33.38 298 SER A C 1
ATOM 2392 O O . SER A 1 298 ? -2.845 -34.784 -6.466 1.00 33.38 298 SER A O 1
ATOM 2394 N N . ASP A 1 299 ? -2.805 -32.552 -6.820 1.00 25.64 299 ASP A N 1
ATOM 2395 C CA . ASP A 1 299 ? -3.908 -32.441 -7.771 1.00 25.64 299 ASP A CA 1
ATOM 2396 C C . ASP A 1 299 ? -3.796 -31.097 -8.519 1.00 25.64 299 ASP A C 1
ATOM 2398 O O . ASP A 1 299 ? -3.418 -30.083 -7.919 1.00 25.64 299 ASP A O 1
ATOM 2402 N N . PRO A 1 300 ? -4.060 -31.059 -9.838 1.00 24.31 300 PRO A N 1
ATOM 2403 C CA . PRO A 1 300 ? -3.844 -29.874 -10.653 1.00 24.31 300 PRO A CA 1
ATOM 2404 C C . PRO A 1 300 ? -5.011 -28.888 -10.505 1.00 24.31 300 PRO A C 1
ATOM 2406 O O . PRO A 1 300 ? -6.131 -29.140 -10.944 1.00 24.31 300 PRO A O 1
ATOM 2409 N N . VAL A 1 301 ? -4.722 -27.728 -9.918 1.00 22.89 301 VAL A N 1
ATOM 2410 C CA . VAL A 1 301 ? -5.623 -26.569 -9.853 1.00 22.89 301 VAL A CA 1
ATOM 2411 C C . VAL A 1 301 ? -5.281 -25.620 -11.002 1.00 22.89 301 VAL A C 1
ATOM 2413 O O . VAL A 1 301 ? -4.110 -25.389 -11.295 1.00 22.89 301 VAL A O 1
ATOM 2416 N N . PHE A 1 302 ? -6.288 -25.044 -11.657 1.00 22.31 302 PHE A N 1
ATOM 2417 C CA . PHE A 1 302 ? -6.101 -23.914 -12.568 1.00 22.31 302 PHE A CA 1
ATOM 2418 C C . PHE A 1 302 ? -5.530 -22.723 -11.778 1.00 22.31 302 PHE A C 1
ATOM 2420 O O . PHE A 1 302 ? -6.239 -22.087 -11.001 1.00 22.31 302 PHE A O 1
ATOM 2427 N N . ILE A 1 303 ? -4.234 -22.436 -11.936 1.00 21.67 303 ILE A N 1
ATOM 2428 C CA . ILE A 1 303 ? -3.544 -21.374 -11.193 1.00 21.67 303 ILE A CA 1
ATOM 2429 C C . ILE A 1 303 ? -3.735 -20.041 -11.921 1.00 21.67 303 ILE A C 1
ATOM 2431 O O . ILE A 1 303 ? -2.985 -19.693 -12.833 1.00 21.67 303 ILE A O 1
ATOM 2435 N N . ILE A 1 304 ? -4.706 -19.251 -11.473 1.00 23.95 304 ILE A N 1
ATOM 2436 C CA . ILE A 1 304 ? -4.666 -17.802 -11.673 1.00 23.95 304 ILE A CA 1
ATOM 2437 C C . ILE A 1 304 ? -3.657 -17.263 -10.647 1.00 23.95 304 ILE A C 1
ATOM 2439 O O . ILE A 1 304 ? -3.962 -17.133 -9.463 1.00 23.95 304 ILE A O 1
ATOM 2443 N N . LYS A 1 305 ? -2.412 -17.017 -11.076 1.00 24.52 305 LYS A N 1
ATOM 2444 C CA . LYS A 1 305 ? -1.332 -16.524 -10.204 1.00 24.52 305 LYS A CA 1
ATOM 2445 C C . LYS A 1 305 ? -1.497 -15.019 -9.980 1.00 24.52 305 LYS A C 1
ATOM 2447 O O . LYS A 1 305 ? -0.787 -14.211 -10.568 1.00 24.52 305 LYS A O 1
ATOM 2452 N N . LEU A 1 306 ? -2.459 -14.638 -9.144 1.00 27.14 306 LEU A N 1
ATOM 2453 C CA . LEU A 1 306 ? -2.609 -13.259 -8.685 1.00 27.14 306 LEU A CA 1
ATOM 2454 C C . LEU A 1 306 ? -1.613 -13.011 -7.555 1.00 27.14 306 LEU A C 1
ATOM 2456 O O . LEU A 1 306 ? -1.798 -13.454 -6.424 1.00 27.14 306 LEU A O 1
ATOM 2460 N N . ARG A 1 307 ? -0.518 -12.323 -7.881 1.00 33.28 307 ARG A N 1
ATOM 2461 C CA . ARG A 1 307 ? 0.425 -11.825 -6.880 1.00 33.28 307 ARG A CA 1
ATOM 2462 C C . ARG A 1 307 ? -0.113 -10.512 -6.330 1.00 33.28 307 ARG A C 1
ATOM 2464 O O . ARG A 1 307 ? 0.043 -9.460 -6.943 1.00 33.28 307 ARG A O 1
ATOM 2471 N N . LEU A 1 308 ? -0.769 -10.586 -5.179 1.00 28.30 308 LEU A N 1
ATOM 2472 C CA . LEU A 1 308 ? -1.061 -9.400 -4.394 1.00 28.30 308 LEU A CA 1
ATOM 2473 C C . LEU A 1 308 ? 0.219 -8.956 -3.690 1.00 28.30 308 LEU A C 1
ATOM 2475 O O . LEU A 1 308 ? 0.911 -9.766 -3.078 1.00 28.30 308 LEU A O 1
ATOM 2479 N N . SER A 1 309 ? 0.532 -7.669 -3.751 1.00 33.06 309 SER A N 1
ATOM 2480 C CA . SER A 1 309 ? 1.638 -7.108 -2.984 1.00 33.06 309 SER A CA 1
ATOM 2481 C C . SER A 1 309 ? 1.181 -5.915 -2.187 1.00 33.06 309 SER A C 1
ATOM 2483 O O . SER A 1 309 ? 0.623 -4.949 -2.704 1.00 33.06 309 SER A O 1
ATOM 2485 N N . ILE A 1 310 ? 1.387 -6.034 -0.884 1.00 27.78 310 ILE A N 1
ATOM 2486 C CA . ILE A 1 310 ? 0.940 -5.072 0.103 1.00 27.78 310 ILE A CA 1
ATOM 2487 C C . ILE A 1 310 ? 2.053 -4.049 0.268 1.00 27.78 310 ILE A C 1
ATOM 2489 O O . ILE A 1 310 ? 3.079 -4.314 0.888 1.00 27.78 310 ILE A O 1
ATOM 2493 N N . TRP A 1 311 ? 1.839 -2.853 -0.263 1.00 30.08 311 TRP A N 1
ATOM 2494 C CA . TRP A 1 311 ? 2.716 -1.722 0.003 1.00 30.08 311 TRP A CA 1
ATOM 2495 C C . TRP A 1 311 ? 2.289 -1.032 1.303 1.00 30.08 311 TRP A C 1
ATOM 2497 O O . TRP A 1 311 ? 1.399 -0.176 1.304 1.00 30.08 311 TRP A O 1
ATOM 2507 N N . ILE A 1 312 ? 2.939 -1.375 2.420 1.00 27.62 312 ILE A N 1
ATOM 2508 C CA . ILE A 1 312 ? 2.821 -0.620 3.678 1.00 27.62 312 ILE A CA 1
ATOM 2509 C C . ILE A 1 312 ? 3.735 0.610 3.588 1.00 27.62 312 ILE A C 1
ATOM 2511 O O . ILE A 1 312 ? 4.814 0.670 4.165 1.00 27.62 312 ILE A O 1
ATOM 2515 N N . SER A 1 313 ? 3.318 1.622 2.828 1.00 26.27 313 SER A N 1
ATOM 2516 C CA . SER A 1 313 ? 3.947 2.942 2.922 1.00 26.27 313 SER A CA 1
ATOM 2517 C C . SER A 1 313 ? 3.400 3.637 4.172 1.00 26.27 313 SER A C 1
ATOM 2519 O O . SER A 1 313 ? 2.205 3.950 4.151 1.00 26.27 313 SER A O 1
ATOM 2521 N N . ASN A 1 314 ? 4.223 3.821 5.218 1.00 26.25 314 ASN A N 1
ATOM 2522 C CA . ASN A 1 314 ? 4.171 4.909 6.228 1.00 26.25 314 ASN A CA 1
ATOM 2523 C C . ASN A 1 314 ? 4.881 4.599 7.569 1.00 26.25 314 ASN A C 1
ATOM 2525 O O . ASN A 1 314 ? 4.722 5.379 8.500 1.00 26.25 314 ASN A O 1
ATOM 2529 N N . LEU A 1 315 ? 5.650 3.513 7.716 1.00 25.58 315 LEU A N 1
ATOM 2530 C CA . LEU A 1 315 ? 6.183 3.156 9.044 1.00 25.58 315 LEU A CA 1
ATOM 2531 C C . LEU A 1 315 ? 7.393 3.977 9.521 1.00 25.58 315 LEU A C 1
ATOM 2533 O O . LEU A 1 315 ? 7.644 3.998 10.715 1.00 25.58 315 LEU A O 1
ATOM 2537 N N . PHE A 1 316 ? 8.078 4.714 8.645 1.00 24.16 316 PHE A N 1
ATOM 2538 C CA . PHE A 1 316 ? 9.138 5.639 9.052 1.00 24.16 316 PHE A CA 1
ATOM 2539 C C . PHE A 1 316 ? 9.099 6.880 8.159 1.00 24.16 316 PHE A C 1
ATOM 2541 O O . PHE A 1 316 ? 9.480 6.838 6.990 1.00 24.16 316 PHE A O 1
ATOM 2548 N N . ILE A 1 317 ? 8.559 7.975 8.694 1.00 23.59 317 ILE A N 1
ATOM 2549 C CA . ILE A 1 317 ? 8.879 9.319 8.217 1.00 23.59 317 ILE A CA 1
ATOM 2550 C C . ILE A 1 317 ? 10.022 9.777 9.111 1.00 23.59 317 ILE A C 1
ATOM 2552 O O . ILE A 1 317 ? 9.835 9.935 10.315 1.00 23.59 317 ILE A O 1
ATOM 2556 N N . ASP A 1 318 ? 11.196 9.928 8.515 1.00 23.36 318 ASP A N 1
ATOM 2557 C CA . ASP A 1 318 ? 12.357 10.524 9.158 1.00 23.36 318 ASP A CA 1
ATOM 2558 C C . ASP A 1 318 ? 12.035 11.999 9.455 1.00 23.36 318 ASP A C 1
ATOM 2560 O O . ASP A 1 318 ? 11.883 12.818 8.544 1.00 23.36 318 ASP A O 1
ATOM 2564 N N . TYR A 1 319 ? 11.834 12.325 10.734 1.00 27.11 319 TYR A N 1
ATOM 2565 C CA . TYR A 1 319 ? 11.722 13.700 11.220 1.00 27.11 319 TYR A CA 1
ATOM 2566 C C . TYR A 1 319 ? 13.124 14.238 11.507 1.00 27.11 319 TYR A C 1
ATOM 2568 O O . TYR A 1 319 ? 13.466 14.576 12.635 1.00 27.11 319 TYR A O 1
ATOM 2576 N N . THR A 1 320 ? 13.947 14.343 10.472 1.00 25.44 320 THR A N 1
ATOM 2577 C CA . THR A 1 320 ? 15.191 15.109 10.530 1.00 25.44 320 THR A CA 1
ATOM 2578 C C . THR A 1 320 ? 15.147 16.171 9.445 1.00 25.44 320 THR A C 1
ATOM 2580 O O . THR A 1 320 ? 15.755 16.027 8.397 1.00 25.44 320 THR A O 1
ATOM 2583 N N . ASN A 1 321 ? 14.332 17.211 9.665 1.00 26.02 321 ASN A N 1
ATOM 2584 C CA . ASN A 1 321 ? 14.536 18.566 9.132 1.00 26.02 321 ASN A CA 1
ATOM 2585 C C . ASN A 1 321 ? 13.455 19.521 9.670 1.00 26.02 321 ASN A C 1
ATOM 2587 O O . ASN A 1 321 ? 12.459 19.815 9.005 1.00 26.02 321 ASN A O 1
ATOM 2591 N N . THR A 1 322 ? 13.694 20.018 10.882 1.00 31.19 322 THR A N 1
ATOM 2592 C CA . THR A 1 322 ? 13.336 21.376 11.322 1.00 31.19 322 THR A CA 1
ATOM 2593 C C . THR A 1 322 ? 14.540 21.961 12.023 1.00 31.19 322 THR A C 1
ATOM 2595 O O . THR A 1 322 ? 15.093 21.227 12.872 1.00 31.19 322 THR A O 1
#

Organism: NCBI:txid27350

Solvent-accessible surface area (backbone atoms only — not comparable to full-atom values): 20294 Å² total; per-residue (Å²): 134,87,55,69,80,79,56,62,54,92,60,51,45,83,75,52,67,67,96,88,50,77,44,66,44,66,91,73,91,84,67,67,62,72,83,65,62,47,65,77,40,66,59,92,54,51,79,56,26,19,80,41,74,25,80,92,35,43,68,58,42,47,52,34,43,65,67,43,54,86,74,54,58,71,83,52,60,67,89,51,75,80,68,51,78,48,54,58,50,76,48,59,77,65,76,42,62,50,58,99,89,50,94,48,78,32,69,50,63,52,66,77,62,51,65,63,67,78,42,60,86,48,39,55,81,84,53,34,70,53,44,70,75,45,42,64,63,52,53,51,46,45,58,60,23,77,80,67,65,61,69,68,67,72,40,91,70,52,61,42,34,46,34,53,59,60,50,74,70,37,23,43,52,21,48,51,21,42,50,50,54,40,44,63,49,60,61,97,63,99,61,86,63,64,82,43,54,49,48,27,49,70,53,38,76,59,59,42,74,81,56,82,82,58,70,65,57,48,53,52,53,38,51,51,48,58,75,64,44,52,52,60,53,50,39,49,51,53,49,68,78,49,58,44,42,74,57,26,50,52,52,62,71,69,48,77,69,65,95,53,83,64,60,72,55,69,73,73,51,81,84,48,75,63,60,54,57,70,48,46,54,71,76,50,74,53,84,84,75,89,76,83,90,80,93,84,87,87,80,94,70,89,77,79,83,76,76,66,67,81,77,82,84,75,92,77,77,84,89,80,85,130

Radius of gyration: 22.31 Å; Cα contacts (8 Å, |Δi|>4): 321; chains: 1; bounding box: 54×59×62 Å

Foldseek 3Di:
DDAPVVDQLVQWAWQDDDLVDTDIDHDDDDAFDDPQVVLQDPCLQAWGKDKGFCQVPLVRQVVNQVVCVVVYDPVQNPPDGRDSNDGIDMDTDLLLADDPPDWDKAKAFQLPAQDQAPPLVLDDPVCSVVSNPADPVLVVLCVVCVVPPHDQSPDPLAAGSNLCLDDLVSVLSNLVSVLVLQLVQLDDDPDPNDPGMWMHTNSDTDRSPVDDDDSVVSVVVSVVCVVVCVSVSVNLLSCLVQNSHPSSVVVVVPPDPDPPPPVVVPPVDPQDPVNSVVCSCVSSVDPDDDDDDDDDDDDDDPDPPHNHHHDPPDPDDPPPDD